Protein AF-A0A128FDC9-F1 (afdb_monomer_lite)

pLDDT: mean 88.62, std 13.8, range [33.81, 98.06]

Organism: NCBI:txid646534

Secondary structure (DSSP, 8-state):
-----HHHHHHHHHHHHHHHHHHHHHHHHHHHHHHHHHHHHHHHHHHHHHHHHHHHHHHHHHHHHHHHHHHHHHHHHHHHHHHHHHHHHHHHHHHHHHHHHHHHHHHHHHHHHHHHHHHHHHHHHHHHHHHHHHHHHHHHHHHHHHHHHHHHHHHHHHHHHHHSHHHHHHHHHHHHHHHHHHHHHHHHHH---TTS--SS-HHHHHHHHHHHHHHHHHHHHHHHTT-HHHHHHHHHHHSPP---TTTT---------

Structure (mmCIF, N/CA/C/O backbone):
data_AF-A0A128FDC9-F1
#
_entry.id   AF-A0A128FDC9-F1
#
loop_
_atom_site.group_PDB
_atom_site.id
_atom_site.type_symbol
_atom_site.label_atom_id
_atom_site.label_alt_id
_atom_site.label_comp_id
_atom_site.label_asym_id
_atom_site.label_entity_id
_atom_site.label_seq_id
_atom_site.pdbx_PDB_ins_code
_atom_site.Cartn_x
_atom_site.Cartn_y
_atom_site.Cartn_z
_atom_site.occupancy
_atom_site.B_iso_or_equiv
_atom_site.auth_seq_id
_atom_site.auth_comp_id
_atom_site.auth_asym_id
_atom_site.auth_atom_id
_atom_site.pdbx_PDB_model_num
ATOM 1 N N . MET A 1 1 ? -105.116 -6.340 160.130 1.00 39.56 1 MET A N 1
ATOM 2 C CA . MET A 1 1 ? -105.683 -7.064 158.971 1.00 39.56 1 MET A CA 1
ATOM 3 C C . MET A 1 1 ? -105.568 -6.173 157.742 1.00 39.56 1 MET A C 1
ATOM 5 O O . MET A 1 1 ? -105.819 -4.986 157.887 1.00 39.56 1 MET A O 1
ATOM 9 N N . ALA A 1 2 ? -105.219 -6.779 156.597 1.00 33.81 2 ALA A N 1
ATOM 10 C CA . ALA A 1 2 ? -105.090 -6.230 155.235 1.00 33.81 2 ALA A CA 1
ATOM 11 C C . ALA A 1 2 ? -103.850 -5.357 154.920 1.00 33.81 2 ALA A C 1
ATOM 13 O O . ALA A 1 2 ? -103.565 -4.421 155.649 1.00 33.81 2 ALA A O 1
ATOM 14 N N . ALA A 1 3 ? -103.138 -5.477 153.793 1.00 35.78 3 ALA A N 1
ATOM 15 C CA . ALA A 1 3 ? -102.647 -6.584 152.953 1.00 35.78 3 ALA A CA 1
ATOM 16 C C . ALA A 1 3 ? -101.880 -5.945 151.763 1.00 35.78 3 ALA A C 1
ATOM 18 O O . ALA A 1 3 ? -102.357 -4.985 151.167 1.00 35.78 3 ALA A O 1
ATOM 19 N N . SER A 1 4 ? -100.719 -6.514 151.412 1.00 48.94 4 SER A N 1
ATOM 20 C CA . SER A 1 4 ? -100.097 -6.568 150.069 1.00 48.94 4 SER A CA 1
ATOM 21 C C . SER A 1 4 ? -99.956 -5.293 149.200 1.00 48.94 4 SER A C 1
ATOM 23 O O . SER A 1 4 ? -100.816 -4.993 148.373 1.00 48.94 4 SER A O 1
ATOM 25 N N . THR A 1 5 ? -98.773 -4.664 149.220 1.00 50.38 5 THR A N 1
ATOM 26 C CA . THR A 1 5 ? -98.294 -3.710 148.188 1.00 50.38 5 THR A CA 1
ATOM 27 C C . THR A 1 5 ? -96.874 -3.926 147.604 1.00 50.38 5 THR A C 1
ATOM 29 O O . THR A 1 5 ? -96.528 -3.153 146.711 1.00 50.38 5 THR A O 1
ATOM 32 N N . PRO A 1 6 ? -96.047 -4.950 147.941 1.00 55.62 6 PRO A N 1
ATOM 33 C CA . PRO A 1 6 ? -94.714 -5.055 147.324 1.00 55.62 6 PRO A CA 1
ATOM 34 C C . PRO A 1 6 ? -94.698 -5.729 145.934 1.00 55.62 6 PRO A C 1
ATOM 36 O O . PRO A 1 6 ? -93.749 -5.538 145.179 1.00 55.62 6 PRO A O 1
ATOM 39 N N . LEU A 1 7 ? -95.746 -6.471 145.540 1.00 55.50 7 LEU A N 1
ATOM 40 C CA . LEU A 1 7 ? -95.758 -7.220 144.267 1.00 55.50 7 LEU A CA 1
ATOM 41 C C . LEU A 1 7 ? -95.913 -6.311 143.029 1.00 55.50 7 LEU A C 1
ATOM 43 O O . LEU A 1 7 ? -95.329 -6.579 141.984 1.00 55.50 7 LEU A O 1
ATOM 47 N N . LYS A 1 8 ? -96.662 -5.203 143.143 1.00 57.97 8 LYS A N 1
ATOM 48 C CA . LYS A 1 8 ? -96.921 -4.285 142.015 1.00 57.97 8 LYS A CA 1
ATOM 49 C C . LYS A 1 8 ? -95.682 -3.476 141.614 1.00 57.97 8 LYS A C 1
ATOM 51 O O . LYS A 1 8 ? -95.472 -3.248 140.428 1.00 57.97 8 LYS A O 1
ATOM 56 N N . TYR A 1 9 ? -94.839 -3.101 142.578 1.00 59.88 9 TYR A N 1
ATOM 57 C CA . TYR A 1 9 ? -93.575 -2.406 142.304 1.00 59.88 9 TYR A CA 1
ATOM 58 C C . TYR A 1 9 ? -92.535 -3.329 141.666 1.00 59.88 9 TYR A C 1
ATOM 60 O O . TYR A 1 9 ? -91.832 -2.913 140.752 1.00 59.88 9 TYR A O 1
ATOM 68 N N . LEU A 1 10 ? -92.476 -4.594 142.088 1.00 64.75 10 LEU A N 1
ATOM 69 C CA . LEU A 1 10 ? -91.529 -5.566 141.542 1.00 64.75 10 LEU A CA 1
ATOM 70 C C . LEU A 1 10 ? -91.865 -5.917 140.084 1.00 64.75 10 LEU A C 1
ATOM 72 O O . LEU A 1 10 ? -90.968 -5.964 139.252 1.00 64.75 10 LEU A O 1
ATOM 76 N N . ILE A 1 11 ? -93.155 -6.043 139.746 1.00 68.62 11 ILE A N 1
ATOM 77 C CA . ILE A 1 11 ? -93.618 -6.229 138.359 1.00 68.62 11 ILE A CA 1
ATOM 78 C C . ILE A 1 11 ? -93.333 -4.983 137.502 1.00 68.62 11 ILE A C 1
ATOM 80 O O . ILE A 1 11 ? -92.879 -5.123 136.370 1.00 68.62 11 ILE A O 1
ATOM 84 N N . ALA A 1 12 ? -93.539 -3.772 138.035 1.00 70.12 12 ALA A N 1
ATOM 85 C CA . ALA A 1 12 ? -93.258 -2.529 137.312 1.00 70.12 12 ALA A CA 1
ATOM 86 C C . ALA A 1 12 ? -91.755 -2.329 137.039 1.00 70.12 12 ALA A C 1
ATOM 88 O O . ALA A 1 12 ? -91.374 -1.979 135.925 1.00 70.12 12 ALA A O 1
ATOM 89 N N . VAL A 1 13 ? -90.891 -2.615 138.019 1.00 72.81 13 VAL A N 1
ATOM 90 C CA . VAL A 1 13 ? -89.429 -2.567 137.848 1.00 72.81 13 VAL A CA 1
ATOM 91 C C . VAL A 1 13 ? -88.962 -3.639 136.861 1.00 72.81 13 VAL A C 1
ATOM 93 O O . VAL A 1 13 ? -88.143 -3.345 135.996 1.00 72.81 13 VAL A O 1
ATOM 96 N N . LEU A 1 14 ? -89.523 -4.851 136.919 1.00 75.62 14 LEU A N 1
ATOM 97 C CA . LEU A 1 14 ? -89.203 -5.924 135.974 1.00 75.62 14 LEU A CA 1
ATOM 98 C C . LEU A 1 14 ? -89.587 -5.548 134.535 1.00 75.62 14 LEU A C 1
ATOM 100 O O . LEU A 1 14 ? -88.829 -5.829 133.614 1.00 75.62 14 LEU A O 1
ATOM 104 N N . PHE A 1 15 ? -90.712 -4.852 134.343 1.00 78.38 15 PHE A N 1
ATOM 105 C CA . PHE A 1 15 ? -91.132 -4.343 133.034 1.00 78.38 15 PHE A CA 1
ATOM 106 C C . PHE A 1 15 ? -90.194 -3.256 132.497 1.00 78.38 15 PHE A C 1
ATOM 108 O O . PHE A 1 15 ? -89.861 -3.266 131.316 1.00 78.38 15 PHE A O 1
ATOM 115 N N . VAL A 1 16 ? -89.726 -2.344 133.354 1.00 77.88 16 VAL A N 1
ATOM 116 C CA . VAL A 1 16 ? -88.764 -1.296 132.970 1.00 77.88 16 VAL A CA 1
ATOM 117 C C . VAL A 1 16 ? -87.402 -1.900 132.624 1.00 77.88 16 VAL A C 1
ATOM 119 O O . VAL A 1 16 ? -86.805 -1.521 131.620 1.00 77.88 16 VAL A O 1
ATOM 122 N N . VAL A 1 17 ? -86.934 -2.882 133.399 1.00 78.94 17 VAL A N 1
ATOM 123 C CA . VAL A 1 17 ? -85.679 -3.597 133.123 1.00 78.94 17 VAL A CA 1
ATOM 124 C C . VAL A 1 17 ? -85.790 -4.435 131.846 1.00 78.94 17 VAL A C 1
ATOM 126 O O . VAL A 1 17 ? -84.892 -4.376 131.015 1.00 78.94 17 VAL A O 1
ATOM 129 N N . LEU A 1 18 ? -86.902 -5.145 131.623 1.00 78.38 18 LEU A N 1
ATOM 130 C CA . LEU A 1 18 ? -87.149 -5.881 130.375 1.00 78.38 18 LEU A CA 1
ATOM 131 C C . LEU A 1 18 ? -87.288 -4.948 129.168 1.00 78.38 18 LEU A C 1
ATOM 133 O O . LEU A 1 18 ? -86.799 -5.282 128.094 1.00 78.38 18 LEU A O 1
ATOM 137 N N . SER A 1 19 ? -87.897 -3.774 129.340 1.00 77.94 19 SER A N 1
ATOM 138 C CA . SER A 1 19 ? -87.978 -2.751 128.296 1.00 77.94 19 SER A CA 1
ATOM 139 C C . SER A 1 19 ? -86.594 -2.206 127.944 1.00 77.94 19 SER A C 1
ATOM 141 O O . SER A 1 19 ? -86.271 -2.123 126.765 1.00 77.94 19 SER A O 1
ATOM 143 N N . LEU A 1 20 ? -85.765 -1.878 128.942 1.00 77.94 20 LEU A N 1
ATOM 144 C CA . LEU A 1 20 ? -84.393 -1.395 128.741 1.00 77.94 20 LEU A CA 1
ATOM 145 C C . LEU A 1 20 ? -83.488 -2.471 128.123 1.00 77.94 20 LEU A C 1
ATOM 147 O O . LEU A 1 20 ? -82.733 -2.181 127.195 1.00 77.94 20 LEU A O 1
ATOM 151 N N . CYS A 1 21 ? -83.592 -3.721 128.583 1.00 78.88 21 CYS A N 1
ATOM 152 C CA . CYS A 1 21 ? -82.881 -4.855 127.993 1.00 78.88 21 CYS A CA 1
ATOM 153 C C . CYS A 1 21 ? -83.360 -5.148 126.566 1.00 78.88 21 CYS A C 1
ATOM 155 O O . CYS A 1 21 ? -82.534 -5.418 125.700 1.00 78.88 21 CYS A O 1
ATOM 157 N N . GLY A 1 22 ? -84.663 -5.047 126.293 1.00 76.12 22 GLY A N 1
ATOM 158 C CA . GLY A 1 22 ? -85.230 -5.224 124.957 1.00 76.12 22 GLY A CA 1
ATOM 159 C C . GLY A 1 22 ? -84.720 -4.175 123.970 1.00 76.12 22 GLY A C 1
ATOM 160 O O . GLY A 1 22 ? -84.252 -4.526 122.890 1.00 76.12 22 GLY A O 1
ATOM 161 N N . THR A 1 23 ? -84.716 -2.896 124.358 1.00 78.06 23 THR A N 1
ATOM 162 C CA . THR A 1 23 ? -84.181 -1.815 123.513 1.00 78.06 23 THR A CA 1
ATOM 163 C C . THR A 1 23 ? -82.670 -1.923 123.311 1.00 78.06 23 THR A C 1
ATOM 165 O O . THR A 1 23 ? -82.187 -1.670 122.210 1.00 78.06 23 THR A O 1
ATOM 168 N N . ALA A 1 24 ? -81.920 -2.352 124.333 1.00 80.56 24 ALA A N 1
ATOM 169 C CA . ALA A 1 24 ? -80.481 -2.586 124.215 1.00 80.56 24 ALA A CA 1
ATOM 170 C C . ALA A 1 24 ? -80.164 -3.767 123.280 1.00 80.56 24 ALA A C 1
ATOM 172 O O . ALA A 1 24 ? -79.252 -3.665 122.467 1.00 80.56 24 ALA A O 1
ATOM 173 N N . LEU A 1 25 ? -80.934 -4.860 123.338 1.00 81.88 25 LEU A N 1
ATOM 174 C CA . LEU A 1 25 ? -80.764 -6.013 122.446 1.00 81.88 25 LEU A CA 1
ATOM 175 C C . LEU A 1 25 ? -81.093 -5.676 120.988 1.00 81.88 25 LEU A C 1
ATOM 177 O O . LEU A 1 25 ? -80.366 -6.104 120.097 1.00 81.88 25 LEU A O 1
ATOM 181 N N . VAL A 1 26 ? -82.138 -4.878 120.739 1.00 82.56 26 VAL A N 1
ATOM 182 C CA . VAL A 1 26 ? -82.458 -4.394 119.385 1.00 82.56 26 VAL A CA 1
ATOM 183 C C . VAL A 1 26 ? -81.340 -3.499 118.855 1.00 82.56 26 VAL A C 1
ATOM 185 O O . VAL A 1 26 ? -80.898 -3.705 117.732 1.00 82.56 26 VAL A O 1
ATOM 188 N N . TYR A 1 27 ? -80.824 -2.574 119.672 1.00 86.38 27 TYR A N 1
ATOM 189 C CA . TYR A 1 27 ? -79.701 -1.711 119.291 1.00 86.38 27 TYR A CA 1
ATOM 190 C C . TYR A 1 27 ? -78.418 -2.504 119.001 1.00 86.38 27 TYR A C 1
ATOM 192 O O . TYR A 1 27 ? -77.727 -2.228 118.026 1.00 86.38 27 TYR A O 1
ATOM 200 N N . VAL A 1 28 ? -78.108 -3.518 119.816 1.00 84.94 28 VAL A N 1
ATOM 201 C CA . VAL A 1 28 ? -76.951 -4.401 119.599 1.00 84.94 28 VAL A CA 1
ATOM 202 C C . VAL A 1 28 ? -77.126 -5.238 118.332 1.00 84.94 28 VAL A C 1
ATOM 204 O O . VAL A 1 28 ? -76.171 -5.379 117.578 1.00 84.94 28 VAL A O 1
ATOM 207 N N . ASN A 1 29 ? -78.325 -5.756 118.063 1.00 85.06 29 ASN A N 1
ATOM 208 C CA . ASN A 1 29 ? -78.610 -6.507 116.841 1.00 85.06 29 ASN A CA 1
ATOM 209 C C . ASN A 1 29 ? -78.525 -5.618 115.591 1.00 85.06 29 ASN A C 1
ATOM 211 O O . ASN A 1 29 ? -77.997 -6.045 114.571 1.00 85.06 29 ASN A O 1
ATOM 215 N N . ASP A 1 30 ? -79.001 -4.375 115.676 1.00 85.50 30 ASP A N 1
ATOM 216 C CA . ASP A 1 30 ? -78.928 -3.400 114.585 1.00 85.50 30 ASP A CA 1
ATOM 217 C C . ASP A 1 30 ? -77.475 -2.983 114.297 1.00 85.50 30 ASP A C 1
ATOM 219 O O . ASP A 1 30 ? -77.021 -3.063 113.159 1.00 85.50 30 ASP A O 1
ATOM 223 N N . GLN A 1 31 ? -76.690 -2.679 115.338 1.00 87.69 31 GLN A N 1
ATOM 224 C CA . GLN A 1 31 ? -75.242 -2.443 115.232 1.00 87.69 31 GLN A CA 1
ATOM 225 C C . GLN A 1 31 ? -74.491 -3.662 114.681 1.00 87.69 31 GLN A C 1
ATOM 227 O O . GLN A 1 31 ? -73.573 -3.510 113.879 1.00 87.69 31 GLN A O 1
ATOM 232 N N . TYR A 1 32 ? -74.873 -4.874 115.087 1.00 88.12 32 TYR A N 1
ATOM 233 C CA . TYR A 1 32 ? -74.263 -6.106 114.591 1.00 88.12 32 TYR A CA 1
ATOM 234 C C . TYR A 1 32 ? -74.579 -6.338 113.108 1.00 88.12 32 TYR A C 1
ATOM 236 O O . TYR A 1 32 ? -73.682 -6.679 112.341 1.00 88.12 32 TYR A O 1
ATOM 244 N N . ASN A 1 33 ? -75.818 -6.084 112.681 1.00 86.75 33 ASN A N 1
ATOM 245 C CA . ASN A 1 33 ? -76.213 -6.167 111.275 1.00 86.75 33 ASN A CA 1
ATOM 246 C C . ASN A 1 33 ? -75.552 -5.075 110.418 1.00 86.75 33 ASN A C 1
ATOM 248 O O . ASN A 1 33 ? -75.131 -5.368 109.301 1.00 86.75 33 ASN A O 1
ATOM 252 N N . ASP A 1 34 ? -75.401 -3.848 110.929 1.00 90.50 34 ASP A N 1
ATOM 253 C CA . ASP A 1 34 ? -74.665 -2.768 110.252 1.00 90.50 34 ASP A CA 1
ATOM 254 C C . ASP A 1 34 ? -73.167 -3.097 110.127 1.00 90.50 34 ASP A C 1
ATOM 256 O O . ASP A 1 34 ? -72.558 -2.892 109.076 1.00 90.50 34 ASP A O 1
ATOM 260 N N . LEU A 1 35 ? -72.569 -3.689 111.166 1.00 87.75 35 LEU A N 1
ATOM 261 C CA . LEU A 1 35 ? -71.194 -4.192 111.121 1.00 87.75 35 LEU A CA 1
ATOM 262 C C . LEU A 1 35 ? -71.032 -5.333 110.110 1.00 87.75 35 LEU A C 1
ATOM 264 O O . LEU A 1 35 ? -70.075 -5.308 109.338 1.00 87.75 35 LEU A O 1
ATOM 268 N N . LEU A 1 36 ? -71.967 -6.287 110.060 1.00 89.19 36 LEU A N 1
ATOM 269 C CA . LEU A 1 36 ? -71.978 -7.351 109.051 1.00 89.19 36 LEU A CA 1
ATOM 270 C C . LEU A 1 36 ? -72.116 -6.783 107.633 1.00 89.19 36 LEU A C 1
ATOM 272 O O . LEU A 1 36 ? -71.352 -7.162 106.751 1.00 89.19 36 LEU A O 1
ATOM 276 N N . ALA A 1 37 ? -73.023 -5.826 107.417 1.00 88.75 37 ALA A N 1
ATOM 277 C CA . ALA A 1 37 ? -73.213 -5.179 106.120 1.00 88.75 37 ALA A CA 1
ATOM 278 C C . ALA A 1 37 ? -71.963 -4.404 105.670 1.00 88.75 37 ALA A C 1
ATOM 280 O O . ALA A 1 37 ? -71.572 -4.472 104.502 1.00 88.75 37 ALA A O 1
ATOM 281 N N . LYS A 1 38 ? -71.293 -3.705 106.595 1.00 92.12 38 LYS A N 1
ATOM 282 C CA . LYS A 1 38 ? -70.000 -3.051 106.341 1.00 92.12 38 LYS A CA 1
ATOM 283 C C . LYS A 1 38 ? -68.907 -4.062 106.029 1.00 92.12 38 LYS A C 1
ATOM 285 O O . LYS A 1 38 ? -68.113 -3.825 105.125 1.00 92.12 38 LYS A O 1
ATOM 290 N N . GLN A 1 39 ? -68.869 -5.188 106.733 1.00 91.81 39 GLN A N 1
ATOM 291 C CA . GLN A 1 39 ? -67.894 -6.243 106.485 1.00 91.81 39 GLN A CA 1
ATOM 292 C C . GLN A 1 39 ? -68.104 -6.895 105.113 1.00 91.81 39 GLN A C 1
ATOM 294 O O . GLN A 1 39 ? -67.137 -7.070 104.377 1.00 91.81 39 GLN A O 1
ATOM 299 N N . ASP A 1 40 ? -69.351 -7.151 104.713 1.00 92.44 40 ASP A N 1
ATOM 300 C CA . ASP A 1 40 ? -69.699 -7.631 103.372 1.00 92.44 40 ASP A CA 1
ATOM 301 C C . ASP A 1 40 ? -69.356 -6.615 102.279 1.00 92.44 40 ASP A C 1
ATOM 303 O O . ASP A 1 40 ? -68.874 -6.992 101.211 1.00 92.44 40 ASP A O 1
ATOM 307 N N . PHE A 1 41 ? -69.579 -5.321 102.526 1.00 93.94 41 PHE A N 1
ATOM 308 C CA . PHE A 1 41 ? -69.185 -4.263 101.598 1.00 93.94 41 PHE A CA 1
ATOM 309 C C . PHE A 1 41 ? -67.662 -4.200 101.430 1.00 93.94 41 PHE A C 1
ATOM 311 O O . PHE A 1 41 ? -67.176 -4.195 100.300 1.00 93.94 41 PHE A O 1
ATOM 318 N N . ILE A 1 42 ? -66.914 -4.228 102.538 1.00 91.62 42 ILE A N 1
ATOM 319 C CA . ILE A 1 42 ? -65.446 -4.257 102.533 1.00 91.62 42 ILE A CA 1
ATOM 320 C C . ILE A 1 42 ? -64.939 -5.507 101.810 1.00 91.62 42 ILE A C 1
ATOM 322 O O . ILE A 1 42 ? -64.018 -5.408 101.004 1.00 91.62 42 ILE A O 1
ATOM 326 N N . ASN A 1 43 ? -65.547 -6.671 102.048 1.00 93.50 43 ASN A N 1
ATOM 327 C CA . ASN A 1 43 ? -65.194 -7.905 101.349 1.00 93.50 43 ASN A CA 1
ATOM 328 C C . ASN A 1 43 ? -65.455 -7.783 99.841 1.00 93.50 43 ASN A C 1
ATOM 330 O O . ASN A 1 43 ? -64.573 -8.100 99.054 1.00 93.50 43 ASN A O 1
ATOM 334 N N . LYS A 1 44 ? -66.597 -7.221 99.424 1.00 93.69 44 LYS A N 1
ATOM 335 C CA . LYS A 1 44 ? -66.895 -6.972 98.002 1.00 93.69 44 LYS A CA 1
ATOM 336 C C . LYS A 1 44 ? -65.930 -5.983 97.349 1.00 93.69 44 LYS A C 1
ATOM 338 O O . LYS A 1 44 ? -65.559 -6.178 96.194 1.00 93.69 44 LYS A O 1
ATOM 343 N N . GLU A 1 45 ? -65.547 -4.905 98.033 1.00 93.31 45 GLU A N 1
ATOM 344 C CA . GLU A 1 45 ? -64.528 -3.983 97.515 1.00 93.31 45 GLU A CA 1
ATOM 345 C C . GLU A 1 45 ? -63.164 -4.660 97.417 1.00 93.31 45 GLU A C 1
ATOM 347 O O . GLU A 1 45 ? -62.477 -4.496 96.411 1.00 93.31 45 GLU A O 1
ATOM 352 N N . ARG A 1 46 ? -62.799 -5.469 98.415 1.00 93.25 46 ARG A N 1
ATOM 353 C CA . ARG A 1 46 ? -61.565 -6.255 98.409 1.00 93.25 46 ARG A CA 1
ATOM 354 C C . ARG A 1 46 ? -61.536 -7.250 97.250 1.00 93.25 46 ARG A C 1
ATOM 356 O O . ARG A 1 46 ? -60.508 -7.347 96.589 1.00 93.25 46 ARG A O 1
ATOM 363 N N . ASP A 1 47 ? -62.647 -7.925 96.973 1.00 95.25 47 ASP A N 1
ATOM 364 C CA . ASP A 1 47 ? -62.773 -8.869 95.860 1.00 95.25 47 ASP A CA 1
ATOM 365 C C . ASP A 1 47 ? -62.624 -8.159 94.510 1.00 95.25 47 ASP A C 1
ATOM 367 O O . ASP A 1 47 ? -61.847 -8.605 93.670 1.00 95.25 47 ASP A O 1
ATOM 371 N N . LYS A 1 48 ? -63.270 -6.998 94.323 1.00 95.75 48 LYS A N 1
ATOM 372 C CA . LYS A 1 48 ? -63.096 -6.173 93.112 1.00 95.75 48 LYS A CA 1
ATOM 373 C C . LYS A 1 48 ? -61.665 -5.676 92.944 1.00 95.75 48 LYS A C 1
ATOM 375 O O . LYS A 1 48 ? -61.159 -5.613 91.829 1.00 95.75 48 LYS A O 1
ATOM 380 N N . LEU A 1 49 ? -61.019 -5.284 94.041 1.00 94.94 49 LEU A N 1
ATOM 381 C CA . LEU A 1 49 ? -59.641 -4.803 94.018 1.00 94.94 49 LEU A CA 1
ATOM 382 C C . LEU A 1 49 ? -58.680 -5.951 93.684 1.00 94.94 49 LEU A C 1
ATOM 384 O O . LEU A 1 49 ? -57.766 -5.761 92.886 1.00 94.94 49 LEU A O 1
ATOM 388 N N . HIS A 1 50 ? -58.937 -7.154 94.208 1.00 94.00 50 HIS A N 1
ATOM 389 C CA . HIS A 1 50 ? -58.228 -8.369 93.813 1.00 94.00 50 HIS A CA 1
ATOM 390 C C . HIS A 1 50 ? -58.458 -8.726 92.342 1.00 94.00 50 HIS A C 1
ATOM 392 O O . HIS A 1 50 ? -57.494 -9.041 91.655 1.00 94.00 50 HIS A O 1
ATOM 398 N N . GLU A 1 51 ? -59.688 -8.640 91.837 1.00 95.50 51 GLU A N 1
ATOM 399 C CA . GLU A 1 51 ? -60.006 -8.898 90.428 1.00 95.50 51 GLU A CA 1
ATOM 400 C C . GLU A 1 51 ? -59.288 -7.905 89.501 1.00 95.50 51 GLU A C 1
ATOM 402 O O . GLU A 1 51 ? -58.590 -8.318 88.578 1.00 95.50 51 GLU A O 1
ATOM 407 N N . LEU A 1 52 ? -59.340 -6.605 89.812 1.00 94.88 52 LEU A N 1
ATOM 408 C CA . LEU A 1 52 ? -58.598 -5.571 89.083 1.00 94.88 52 LEU A CA 1
ATOM 409 C C . LEU A 1 52 ? -57.082 -5.787 89.137 1.00 94.88 52 LEU A C 1
ATOM 411 O O . LEU A 1 52 ? -56.392 -5.547 88.146 1.00 94.88 52 LEU A O 1
ATOM 415 N N . GLN A 1 53 ? -56.551 -6.234 90.278 1.00 95.75 53 GLN A N 1
ATOM 416 C CA . GLN A 1 53 ? -55.133 -6.554 90.406 1.00 95.75 53 GLN A CA 1
ATOM 417 C C . GLN A 1 53 ? -54.757 -7.755 89.530 1.00 95.75 53 GLN A C 1
ATOM 419 O O . GLN A 1 53 ? -53.751 -7.692 88.825 1.00 95.75 53 GLN A O 1
ATOM 424 N N . ILE A 1 54 ? -55.572 -8.814 89.530 1.00 95.19 54 ILE A N 1
ATOM 425 C CA . ILE A 1 54 ? -55.373 -9.996 88.683 1.00 95.19 54 ILE A CA 1
ATOM 426 C C . ILE A 1 54 ? -55.412 -9.601 87.204 1.00 95.19 54 ILE A C 1
ATOM 428 O O . ILE A 1 54 ? -54.527 -9.996 86.446 1.00 95.19 54 ILE A O 1
ATOM 432 N N . ASP A 1 55 ? -56.382 -8.786 86.790 1.00 96.25 55 ASP A N 1
ATOM 433 C CA . ASP A 1 55 ? -56.497 -8.321 85.407 1.00 96.25 55 ASP A CA 1
ATOM 434 C C . ASP A 1 55 ? -55.323 -7.431 84.994 1.00 96.25 55 ASP A C 1
ATOM 436 O O . ASP A 1 55 ? -54.800 -7.574 83.888 1.00 96.25 55 ASP A O 1
ATOM 440 N N . PHE A 1 56 ? -54.857 -6.545 85.876 1.00 96.31 56 PHE A N 1
ATOM 441 C CA . PHE A 1 56 ? -53.674 -5.729 85.618 1.00 96.31 56 PHE A CA 1
ATOM 442 C C . PHE A 1 56 ? -52.407 -6.584 85.503 1.00 96.31 56 PHE A C 1
ATOM 444 O O . PHE A 1 56 ? -51.617 -6.400 84.575 1.00 96.31 56 PHE A O 1
ATOM 451 N N . GLU A 1 57 ? -52.206 -7.540 86.414 1.00 95.31 57 GLU A N 1
ATOM 452 C CA . GLU A 1 57 ? -51.077 -8.472 86.365 1.00 95.31 57 GLU A CA 1
ATOM 453 C C . GLU A 1 57 ? -51.118 -9.328 85.096 1.00 95.31 57 GLU A C 1
ATOM 455 O O . GLU A 1 57 ? -50.085 -9.506 84.445 1.00 95.31 57 GLU A O 1
ATOM 460 N N . LYS A 1 58 ? -52.311 -9.769 84.685 1.00 96.75 58 LYS A N 1
ATOM 461 C CA . LYS A 1 58 ? -52.540 -10.495 83.436 1.00 96.75 58 LYS A CA 1
ATOM 462 C C . LYS A 1 58 ? -52.228 -9.637 82.211 1.00 96.75 58 LYS A C 1
ATOM 464 O O . LYS A 1 58 ? -51.430 -10.056 81.382 1.00 96.75 58 LYS A O 1
ATOM 469 N N . GLN A 1 59 ? -52.756 -8.416 82.120 1.00 95.56 59 GLN A N 1
ATOM 470 C CA . GLN A 1 59 ? -52.451 -7.493 81.018 1.00 95.56 59 GLN A CA 1
ATOM 471 C C . GLN A 1 59 ? -50.959 -7.146 80.952 1.00 95.56 59 GLN A C 1
ATOM 473 O O . GLN A 1 59 ? -50.385 -7.048 79.867 1.00 95.56 59 GLN A O 1
ATOM 478 N N . ASN A 1 60 ? -50.304 -6.980 82.102 1.00 96.50 60 ASN A N 1
ATOM 479 C CA . ASN A 1 60 ? -48.870 -6.724 82.169 1.00 96.50 60 ASN A CA 1
ATOM 480 C C . ASN A 1 60 ? -48.059 -7.950 81.718 1.00 96.50 60 ASN A C 1
ATOM 482 O O . ASN A 1 60 ? -47.073 -7.804 80.994 1.00 96.50 60 ASN A O 1
ATOM 486 N N . ALA A 1 61 ? -48.474 -9.159 82.105 1.00 95.31 61 ALA A N 1
ATOM 487 C CA . ALA A 1 61 ? -47.873 -10.401 81.631 1.00 95.31 61 ALA A CA 1
ATOM 488 C C . ALA A 1 61 ? -48.056 -10.568 80.113 1.00 95.31 61 ALA A C 1
ATOM 490 O O . ALA A 1 61 ? -47.068 -10.774 79.409 1.00 95.31 61 ALA A O 1
ATOM 491 N N . ASP A 1 62 ? -49.271 -10.377 79.598 1.00 97.06 62 ASP A N 1
ATOM 492 C CA . ASP A 1 62 ? -49.591 -10.464 78.169 1.00 97.06 62 ASP A CA 1
ATOM 493 C C . ASP A 1 62 ? -48.809 -9.425 77.354 1.00 97.06 62 ASP A C 1
ATOM 495 O O . ASP A 1 62 ? -48.229 -9.746 76.318 1.00 97.06 62 ASP A O 1
ATOM 499 N N . SER A 1 63 ? -48.703 -8.189 77.852 1.00 95.81 63 SER A N 1
ATOM 500 C CA . SER A 1 63 ? -47.908 -7.126 77.228 1.00 95.81 63 SER A CA 1
ATOM 501 C C . SER A 1 63 ? -46.414 -7.462 77.203 1.00 95.81 63 SER A C 1
ATOM 503 O O . SER A 1 63 ? -45.754 -7.292 76.175 1.00 95.81 63 SER A O 1
ATOM 505 N N . LYS A 1 64 ? -45.868 -8.017 78.296 1.00 96.25 64 LYS A N 1
ATOM 506 C CA . LYS A 1 64 ? -44.475 -8.491 78.336 1.00 96.25 64 LYS A CA 1
ATOM 507 C C . LYS A 1 64 ? -44.234 -9.625 77.346 1.00 96.25 64 LYS A C 1
ATOM 509 O O . LYS A 1 64 ? -43.205 -9.609 76.675 1.00 96.25 64 LYS A O 1
ATOM 514 N N . VAL A 1 65 ? -45.161 -10.575 77.232 1.00 96.50 65 VAL A N 1
ATOM 515 C CA . VAL A 1 65 ? -45.078 -11.679 76.262 1.00 96.50 65 VAL A CA 1
ATOM 516 C C . VAL A 1 65 ? -45.161 -11.150 74.828 1.00 96.50 65 VAL A C 1
ATOM 518 O O . VAL A 1 65 ? -44.337 -11.511 73.992 1.00 96.50 65 VAL A O 1
ATOM 521 N N . ALA A 1 66 ? -46.088 -10.237 74.539 1.00 96.50 66 ALA A N 1
ATOM 522 C CA . ALA A 1 66 ? -46.202 -9.615 73.223 1.00 96.50 66 ALA A CA 1
ATOM 523 C C . ALA A 1 66 ? -44.940 -8.811 72.859 1.00 96.50 66 ALA A C 1
ATOM 525 O O . ALA A 1 66 ? -44.474 -8.846 71.718 1.00 96.50 66 ALA A O 1
ATOM 526 N N . PHE A 1 67 ? -44.348 -8.110 73.829 1.00 96.56 67 PHE A N 1
ATOM 527 C CA . PHE A 1 67 ? -43.106 -7.368 73.636 1.00 96.56 67 PHE A CA 1
ATOM 528 C C . PHE A 1 67 ? -41.913 -8.293 73.372 1.00 96.56 67 PHE A C 1
ATOM 530 O O . PHE A 1 67 ? -41.131 -8.028 72.458 1.00 96.56 67 PHE A O 1
ATOM 537 N N . THR A 1 68 ? -41.767 -9.392 74.120 1.00 95.44 68 THR A N 1
ATOM 538 C CA . THR A 1 68 ? -40.680 -10.356 73.890 1.00 95.44 68 THR A CA 1
ATOM 539 C C . THR A 1 68 ? -40.829 -11.075 72.554 1.00 95.44 68 THR A C 1
ATOM 541 O O . THR A 1 68 ? -39.830 -11.232 71.856 1.00 95.44 68 THR A O 1
ATOM 544 N N . GLN A 1 69 ? -42.051 -11.426 72.144 1.00 96.44 69 GLN A N 1
ATOM 545 C CA . GLN A 1 69 ? -42.325 -11.990 70.818 1.00 96.44 69 GLN A CA 1
ATOM 546 C C . GLN A 1 69 ? -41.946 -11.016 69.699 1.00 96.44 69 GLN A C 1
ATOM 548 O O . GLN A 1 69 ? -41.151 -11.369 68.828 1.00 96.44 69 GLN A O 1
ATOM 553 N N . LYS A 1 70 ? -42.413 -9.760 69.761 1.00 96.69 70 LYS A N 1
ATOM 554 C CA . LYS A 1 70 ? -42.035 -8.734 68.774 1.00 96.69 70 LYS A CA 1
ATOM 555 C C . LYS A 1 70 ? -40.532 -8.487 68.734 1.00 96.69 70 LYS A C 1
ATOM 557 O O . LYS A 1 70 ? -39.971 -8.287 67.659 1.00 96.69 70 LYS A O 1
ATOM 562 N N . LYS A 1 71 ? -39.865 -8.507 69.890 1.00 97.19 71 LYS A N 1
ATOM 563 C CA . LYS A 1 71 ? -38.408 -8.372 69.967 1.00 97.19 71 LYS A CA 1
ATOM 564 C C . LYS A 1 71 ? -37.705 -9.535 69.258 1.00 97.19 71 LYS A C 1
ATOM 566 O O . LYS A 1 71 ? -36.801 -9.290 68.467 1.00 97.19 71 LYS A O 1
ATOM 571 N N . GLN A 1 72 ? -38.151 -10.771 69.479 1.00 96.38 72 GLN A N 1
ATOM 572 C CA . GLN A 1 72 ? -37.615 -11.949 68.788 1.00 96.38 72 GLN A CA 1
ATOM 573 C C . GLN A 1 72 ? -37.866 -11.905 67.273 1.00 96.38 72 GLN A C 1
ATOM 575 O O . GLN A 1 72 ? -36.992 -12.287 66.498 1.00 96.38 72 GLN A O 1
ATOM 580 N N . GLU A 1 73 ? -39.034 -11.437 66.827 1.00 97.00 73 GLU A N 1
ATOM 581 C CA . GLU A 1 73 ? -39.331 -11.250 65.400 1.00 97.00 73 GLU A CA 1
ATOM 582 C C . GLU A 1 73 ? -38.425 -10.195 64.757 1.00 97.00 73 GLU A C 1
ATOM 584 O O . GLU A 1 73 ? -37.871 -10.434 63.684 1.00 97.00 73 GLU A O 1
ATOM 589 N N . LEU A 1 74 ? -38.219 -9.059 65.432 1.00 96.56 74 LEU A N 1
ATOM 590 C CA . LEU A 1 74 ? -37.291 -8.012 64.998 1.00 96.56 74 LEU A CA 1
ATOM 591 C C . LEU A 1 74 ? -35.853 -8.528 64.892 1.00 96.56 74 LEU A C 1
ATOM 593 O O . LEU A 1 74 ? -35.182 -8.251 63.900 1.00 96.56 74 LEU A O 1
ATOM 597 N N . GLU A 1 75 ? -35.392 -9.309 65.870 1.00 96.88 75 GLU A N 1
ATOM 598 C CA . GLU A 1 75 ? -34.061 -9.926 65.841 1.00 96.88 75 GLU A CA 1
ATOM 599 C C . GLU A 1 75 ? -33.920 -10.917 64.670 1.00 96.88 75 GLU A C 1
ATOM 601 O O . GLU A 1 75 ? -32.918 -10.877 63.952 1.00 96.88 75 GLU A O 1
ATOM 606 N N . LYS A 1 76 ? -34.940 -11.747 64.401 1.00 97.44 76 LYS A N 1
ATOM 607 C CA . LYS A 1 76 ? -34.959 -12.659 63.240 1.00 97.44 76 LYS A CA 1
ATOM 608 C C . LYS A 1 76 ? -34.924 -11.905 61.910 1.00 97.44 76 LYS A C 1
ATOM 610 O O . LYS A 1 76 ? -34.165 -12.276 61.017 1.00 97.44 76 LYS A O 1
ATOM 615 N N . LEU A 1 77 ? -35.705 -10.832 61.782 1.00 97.50 77 LEU A N 1
ATOM 616 C CA . LEU A 1 77 ? -35.700 -9.961 60.603 1.00 97.50 77 LEU A CA 1
ATOM 617 C C . LEU A 1 77 ? -34.332 -9.307 60.392 1.00 97.50 77 LEU A C 1
ATOM 619 O O . LEU A 1 77 ? -33.824 -9.293 59.273 1.00 97.50 77 LEU A O 1
ATOM 623 N N . GLN A 1 78 ? -33.701 -8.810 61.458 1.00 96.81 78 GLN A N 1
ATOM 624 C CA . GLN A 1 78 ? -32.361 -8.226 61.377 1.00 96.81 78 GLN A CA 1
ATOM 625 C C . GLN A 1 78 ? -31.309 -9.250 60.938 1.00 96.81 78 GLN A C 1
ATOM 627 O O . GLN A 1 78 ? -30.460 -8.927 60.106 1.00 96.81 78 GLN A O 1
ATOM 632 N N . GLN A 1 79 ? -31.373 -10.483 61.446 1.00 96.94 79 GLN A N 1
ATOM 633 C CA . GLN A 1 79 ? -30.486 -11.564 61.012 1.00 96.94 79 GLN A CA 1
ATOM 634 C C . GLN A 1 79 ? -30.705 -11.927 59.540 1.00 96.94 79 GLN A C 1
ATOM 636 O O . GLN A 1 79 ? -29.732 -12.037 58.795 1.00 96.94 79 GLN A O 1
ATOM 641 N N . HIS A 1 80 ? -31.963 -12.046 59.103 1.00 96.88 80 HIS A N 1
ATOM 642 C CA . HIS A 1 80 ? -32.292 -12.325 57.705 1.00 96.88 80 HIS A CA 1
ATOM 643 C C . HIS A 1 80 ? -31.758 -11.233 56.772 1.00 96.88 80 HIS A C 1
ATOM 645 O O . HIS A 1 80 ? -31.079 -11.532 55.794 1.00 96.88 80 HIS A O 1
ATOM 651 N N . LEU A 1 81 ? -31.989 -9.959 57.105 1.00 97.38 81 LEU A N 1
ATOM 652 C CA . LEU A 1 81 ? -31.495 -8.827 56.318 1.00 97.38 81 LEU A CA 1
ATOM 653 C C . LEU A 1 81 ? -29.965 -8.768 56.271 1.00 97.38 81 LEU A C 1
ATOM 655 O O . LEU A 1 81 ? -29.396 -8.367 55.257 1.00 97.38 81 LEU A O 1
ATOM 659 N N . LYS A 1 82 ? -29.281 -9.159 57.353 1.00 97.50 82 LYS A N 1
ATOM 660 C CA . LYS A 1 82 ? -27.817 -9.240 57.369 1.00 97.50 82 LYS A CA 1
ATOM 661 C C . LYS A 1 82 ? -27.314 -10.332 56.423 1.00 97.50 82 LYS A C 1
ATOM 663 O O . LYS A 1 82 ? -26.436 -10.055 55.612 1.00 97.50 82 LYS A O 1
ATOM 668 N N . LEU A 1 83 ? -27.908 -11.523 56.484 1.00 97.50 83 LEU A N 1
ATOM 669 C CA . LEU A 1 83 ? -27.569 -12.639 55.601 1.00 97.50 83 LEU A CA 1
ATOM 670 C C . LEU A 1 83 ? -27.826 -12.290 54.126 1.00 97.50 83 LEU A C 1
ATOM 672 O O . LEU A 1 83 ? -27.000 -12.569 53.262 1.00 97.50 83 LEU A O 1
ATOM 676 N N . GLU A 1 84 ? -28.950 -11.637 53.837 1.00 97.31 84 GLU A N 1
ATOM 677 C CA . GLU A 1 84 ? -29.299 -11.201 52.485 1.00 97.31 84 GLU A CA 1
ATOM 678 C C . GLU A 1 84 ? -28.318 -10.149 51.950 1.00 97.31 84 GLU A C 1
ATOM 680 O O . GLU A 1 84 ? -27.888 -10.240 50.801 1.00 97.31 84 GLU A O 1
ATOM 685 N N . ARG A 1 85 ? -27.881 -9.199 52.791 1.00 97.00 85 ARG A N 1
ATOM 686 C CA . ARG A 1 85 ? -26.827 -8.239 52.427 1.00 97.00 85 ARG A CA 1
ATOM 687 C C . ARG A 1 85 ? -25.494 -8.918 52.144 1.00 97.00 85 ARG A C 1
ATOM 689 O O . ARG A 1 85 ? -24.860 -8.577 51.153 1.00 97.00 85 ARG A O 1
ATOM 696 N N . GLU A 1 86 ? -25.078 -9.864 52.981 1.00 97.00 86 GLU A N 1
ATOM 697 C CA . GLU A 1 86 ? -23.833 -10.615 52.778 1.00 97.00 86 GLU A CA 1
ATOM 698 C C . GLU A 1 86 ? -23.887 -11.432 51.481 1.00 97.00 86 GLU A C 1
ATOM 700 O O . GLU A 1 86 ? -22.928 -11.429 50.705 1.00 97.00 86 GLU A O 1
ATOM 705 N N . LYS A 1 87 ? -25.037 -12.055 51.189 1.00 97.75 87 LYS A N 1
ATOM 706 C CA . LYS A 1 87 ? -25.266 -12.761 49.927 1.00 97.75 87 LYS A CA 1
ATOM 707 C C . LYS A 1 87 ? -25.163 -11.808 48.736 1.00 97.75 87 LYS A C 1
ATOM 709 O O . LYS A 1 87 ? -24.375 -12.070 47.830 1.00 97.75 87 LYS A O 1
ATOM 714 N N . LEU A 1 88 ? -25.874 -10.681 48.771 1.00 97.56 88 LEU A N 1
ATOM 715 C CA . LEU A 1 88 ? -25.858 -9.682 47.700 1.00 97.56 88 LEU A CA 1
ATOM 716 C C . LEU A 1 88 ? -24.455 -9.089 47.490 1.00 97.56 88 LEU A C 1
ATOM 718 O O . LEU A 1 88 ? -24.036 -8.857 46.358 1.00 97.56 88 LEU A O 1
ATOM 722 N N . GLU A 1 89 ? -23.701 -8.863 48.567 1.00 97.25 89 GLU A N 1
ATOM 723 C CA . GLU A 1 89 ? -22.325 -8.373 48.483 1.00 97.25 89 GLU A CA 1
ATOM 724 C C . GLU A 1 89 ? -21.386 -9.423 47.875 1.00 97.25 89 GLU A C 1
ATOM 726 O O . GLU A 1 89 ? -20.523 -9.076 47.065 1.00 97.25 89 GLU A O 1
ATOM 731 N N . SER A 1 90 ? -21.565 -10.703 48.215 1.00 96.69 90 SER A N 1
ATOM 732 C CA . SER A 1 90 ? -20.793 -11.789 47.605 1.00 96.69 90 SER A CA 1
ATOM 733 C C . SER A 1 90 ? -21.107 -11.958 46.114 1.00 96.69 90 SER A C 1
ATOM 735 O O . SER A 1 90 ? -20.181 -12.060 45.311 1.00 96.69 90 SER A O 1
ATOM 737 N N . GLU A 1 91 ? -22.384 -11.884 45.726 1.00 97.38 91 GLU A N 1
ATOM 738 C CA . GLU A 1 91 ? -22.817 -11.938 44.326 1.00 97.38 91 GLU A CA 1
ATOM 739 C C . GLU A 1 91 ? -22.258 -10.749 43.542 1.00 97.38 91 GLU A C 1
ATOM 741 O O . GLU A 1 91 ? -21.667 -10.929 42.479 1.00 97.38 91 GLU A O 1
ATOM 746 N N . LYS A 1 92 ? -22.347 -9.535 44.097 1.00 97.94 92 LYS A N 1
ATOM 747 C CA . LYS A 1 92 ? -21.775 -8.334 43.481 1.00 97.94 92 LYS A CA 1
ATOM 748 C C . LYS A 1 92 ? -20.271 -8.480 43.238 1.00 97.94 92 LYS A C 1
ATOM 750 O O . LYS A 1 92 ? -19.801 -8.151 42.153 1.00 97.94 92 LYS A O 1
ATOM 755 N N . LYS A 1 93 ? -19.517 -8.993 44.216 1.00 97.50 93 LYS A N 1
ATOM 756 C CA . LYS A 1 93 ? -18.072 -9.236 44.066 1.00 97.50 93 LYS A CA 1
ATOM 757 C C . LYS A 1 93 ? -17.774 -10.284 42.991 1.00 97.50 93 LYS A C 1
ATOM 759 O O . LYS A 1 93 ? -16.824 -10.102 42.232 1.00 97.50 93 LYS A O 1
ATOM 764 N N . ALA A 1 94 ? -18.582 -11.340 42.899 1.00 97.44 94 ALA A N 1
ATOM 765 C CA . ALA A 1 94 ? -18.448 -12.348 41.850 1.00 97.44 94 ALA A CA 1
ATOM 766 C C . ALA A 1 94 ? -18.668 -11.739 40.454 1.00 97.44 94 ALA A C 1
ATOM 768 O O . ALA A 1 94 ? -17.819 -11.910 39.582 1.00 97.44 94 ALA A O 1
ATOM 769 N N . TYR A 1 95 ? -19.728 -10.943 40.271 1.00 97.38 95 TYR A N 1
ATOM 770 C CA . TYR A 1 95 ? -19.985 -10.237 39.011 1.00 97.38 95 TYR A CA 1
ATOM 771 C C . TYR A 1 95 ? -18.892 -9.221 38.665 1.00 97.38 95 TYR A C 1
ATOM 773 O O . TYR A 1 95 ? -18.463 -9.143 37.517 1.00 97.38 95 TYR A O 1
ATOM 781 N N . GLU A 1 96 ? -18.401 -8.449 39.638 1.00 97.81 96 GLU A N 1
ATOM 782 C CA . GLU A 1 96 ? -17.297 -7.511 39.404 1.00 97.81 96 GLU A CA 1
ATOM 783 C C . GLU A 1 96 ? -16.016 -8.228 38.959 1.00 97.81 96 GLU A C 1
ATOM 785 O O . GLU A 1 96 ? -15.285 -7.710 38.113 1.00 97.81 96 GLU A O 1
ATOM 790 N N . SER A 1 97 ? -15.736 -9.409 39.517 1.00 97.56 97 SER A N 1
ATOM 791 C CA . SER A 1 97 ? -14.602 -10.238 39.106 1.00 97.56 97 SER A CA 1
ATOM 792 C C . SER A 1 97 ? -14.777 -10.772 37.683 1.00 97.56 97 SER A C 1
ATOM 794 O O . SER A 1 97 ? -13.856 -10.659 36.878 1.00 97.56 97 SER A O 1
ATOM 796 N N . ASP A 1 98 ? -15.957 -11.299 37.359 1.00 97.75 98 ASP A N 1
ATOM 797 C CA . ASP A 1 98 ? -16.277 -11.868 36.044 1.00 97.75 98 ASP A CA 1
ATOM 798 C C . ASP A 1 98 ? -16.222 -10.814 34.923 1.00 97.75 98 ASP A C 1
ATOM 800 O O . ASP A 1 98 ? -15.608 -11.020 33.874 1.00 97.75 98 ASP A O 1
ATOM 804 N N . ILE A 1 99 ? -16.754 -9.614 35.185 1.00 97.19 99 ILE A N 1
ATOM 805 C CA . ILE A 1 99 ? -16.670 -8.474 34.260 1.00 97.19 99 ILE A CA 1
ATOM 806 C C . ILE A 1 99 ? -15.211 -8.077 34.020 1.00 97.19 99 ILE A C 1
ATOM 808 O O . ILE A 1 99 ? -14.819 -7.826 32.878 1.00 97.19 99 ILE A O 1
ATOM 812 N N . LYS A 1 100 ? -14.391 -8.012 35.077 1.00 97.88 100 LYS A N 1
ATOM 813 C CA . LYS A 1 100 ? -12.963 -7.686 34.945 1.00 97.88 100 LYS A CA 1
ATOM 814 C C . LYS A 1 100 ? -12.224 -8.737 34.124 1.00 97.88 100 LYS A C 1
ATOM 816 O O . LYS A 1 100 ? -11.434 -8.360 33.261 1.00 97.88 100 LYS A O 1
ATOM 821 N N . GLN A 1 101 ? -12.498 -10.016 34.367 1.00 97.31 101 GLN A N 1
ATOM 822 C CA . GLN A 1 101 ? -11.895 -11.112 33.617 1.00 97.31 101 GLN A CA 1
ATOM 823 C C . GLN A 1 101 ? -12.293 -11.051 32.137 1.00 97.31 101 GLN A C 1
ATOM 825 O O . GLN A 1 101 ? -11.421 -11.005 31.272 1.00 97.31 101 GLN A O 1
ATOM 830 N N . THR A 1 102 ? -13.588 -10.930 31.841 1.00 96.56 102 THR A N 1
ATOM 831 C CA . THR A 1 102 ? -14.100 -10.808 30.466 1.00 96.56 102 THR A CA 1
ATOM 832 C C . THR A 1 102 ? -13.494 -9.602 29.744 1.00 96.56 102 THR A C 1
ATOM 834 O O . THR A 1 102 ? -13.128 -9.676 28.568 1.00 96.56 102 THR A O 1
ATOM 837 N N . LEU A 1 103 ? -13.344 -8.472 30.443 1.00 97.38 103 LEU A N 1
ATOM 838 C CA . LEU A 1 103 ? -12.722 -7.281 29.874 1.00 97.38 103 LEU A CA 1
ATOM 839 C C . LEU A 1 103 ? -11.247 -7.533 29.537 1.00 97.38 103 LEU A C 1
ATOM 841 O O . LEU A 1 103 ? -10.819 -7.182 28.437 1.00 97.38 103 LEU A O 1
ATOM 845 N N . GLN A 1 104 ? -10.487 -8.166 30.434 1.00 97.25 104 GLN A N 1
ATOM 846 C CA . GLN A 1 104 ? -9.086 -8.525 30.192 1.00 97.25 104 GLN A CA 1
ATOM 847 C C . GLN A 1 104 ? -8.935 -9.490 29.013 1.00 97.25 104 GLN A C 1
ATOM 849 O O . GLN A 1 104 ? -8.089 -9.262 28.150 1.00 97.25 104 GLN A O 1
ATOM 854 N N . GLU A 1 105 ? -9.785 -10.512 28.925 1.00 96.62 105 GLU A N 1
ATOM 855 C CA . GLU A 1 105 ? -9.803 -11.448 27.797 1.00 96.62 105 GLU A CA 1
ATOM 856 C C . GLU A 1 105 ? -10.110 -10.722 26.479 1.00 96.62 105 GLU A C 1
ATOM 858 O O . GLU A 1 105 ? -9.399 -10.893 25.487 1.00 96.62 105 GLU A O 1
ATOM 863 N N . SER A 1 106 ? -11.105 -9.828 26.473 1.00 96.44 106 SER A N 1
ATOM 864 C CA . SER A 1 106 ? -11.451 -9.038 25.286 1.00 96.44 106 SER A CA 1
ATOM 865 C C . SER A 1 106 ? -10.318 -8.105 24.836 1.00 96.44 106 SER A C 1
ATOM 867 O O . SER A 1 106 ? -10.114 -7.912 23.634 1.00 96.44 106 SER A O 1
ATOM 869 N N . LEU A 1 107 ? -9.560 -7.541 25.783 1.00 97.12 107 LEU A N 1
ATOM 870 C CA . LEU A 1 107 ? -8.402 -6.695 25.500 1.00 97.12 107 LEU A CA 1
ATOM 871 C C . LEU A 1 107 ? -7.253 -7.520 24.920 1.00 97.12 107 LEU A C 1
ATOM 873 O O . LEU A 1 107 ? -6.710 -7.140 23.885 1.00 97.12 107 LEU A O 1
ATOM 877 N N . ALA A 1 108 ? -6.951 -8.679 25.508 1.00 97.69 108 ALA A N 1
ATOM 878 C CA . ALA A 1 108 ? -5.925 -9.586 25.002 1.00 97.69 108 ALA A CA 1
ATOM 879 C C . ALA A 1 108 ? -6.233 -10.054 23.567 1.00 97.69 108 ALA A C 1
ATOM 881 O O . ALA A 1 108 ? -5.349 -10.065 22.709 1.00 97.69 108 ALA A O 1
ATOM 882 N N . VAL A 1 109 ? -7.498 -10.372 23.268 1.00 97.62 109 VAL A N 1
ATOM 883 C CA . VAL A 1 109 ? -7.932 -10.732 21.907 1.00 97.62 109 VAL A CA 1
ATOM 884 C C . VAL A 1 109 ? -7.738 -9.566 20.933 1.00 97.62 109 VAL A C 1
ATOM 886 O O . VAL A 1 109 ? -7.214 -9.771 19.837 1.00 97.62 109 VAL A O 1
ATOM 889 N N . LYS A 1 110 ? -8.111 -8.339 21.319 1.00 97.62 110 LYS A N 1
ATOM 890 C CA . LYS A 1 110 ? -7.907 -7.149 20.475 1.00 97.62 110 LYS A CA 1
ATOM 891 C C . LYS A 1 110 ? -6.428 -6.866 20.216 1.00 97.62 110 LYS A C 1
ATOM 893 O O . LYS A 1 110 ? -6.067 -6.541 19.088 1.00 97.62 110 LYS A O 1
ATOM 898 N N . GLU A 1 111 ? -5.572 -7.014 21.223 1.00 97.19 111 GLU A N 1
ATOM 899 C CA . GLU A 1 111 ? -4.124 -6.848 21.065 1.00 97.19 111 GLU A CA 1
ATOM 900 C C . GLU A 1 111 ? -3.531 -7.890 20.111 1.00 97.19 111 GLU A C 1
ATOM 902 O O . GLU A 1 111 ? -2.725 -7.547 19.245 1.00 97.19 111 GLU A O 1
ATOM 907 N N . LEU A 1 112 ? -3.961 -9.152 20.216 1.00 97.62 112 LEU A N 1
ATOM 908 C CA . LEU A 1 112 ? -3.542 -10.210 19.296 1.00 97.62 112 LEU A CA 1
ATOM 909 C C . LEU A 1 112 ? -4.003 -9.942 17.861 1.00 97.62 112 LEU A C 1
ATOM 911 O O . LEU A 1 112 ? -3.215 -10.111 16.932 1.00 97.62 112 LEU A O 1
ATOM 915 N N . GLN A 1 113 ? -5.242 -9.484 17.668 1.00 97.44 113 GLN A N 1
ATOM 916 C CA . GLN A 1 113 ? -5.745 -9.101 16.346 1.00 97.44 113 GLN A CA 1
ATOM 917 C C . GLN A 1 113 ? -4.949 -7.940 15.749 1.00 97.44 113 GLN A C 1
ATOM 919 O O . GLN A 1 113 ? -4.577 -7.998 14.577 1.00 97.44 113 GLN A O 1
ATOM 924 N N . LEU A 1 114 ? -4.639 -6.918 16.552 1.00 97.81 114 LEU A N 1
ATOM 925 C CA . LEU A 1 114 ? -3.843 -5.781 16.102 1.00 97.81 114 LEU A CA 1
ATOM 926 C C . LEU A 1 114 ? -2.432 -6.220 15.688 1.00 97.81 114 LEU A C 1
ATOM 928 O O . LEU A 1 114 ? -1.963 -5.826 14.623 1.00 97.81 114 LEU A O 1
ATOM 932 N N . ARG A 1 115 ? -1.784 -7.087 16.478 1.00 97.19 115 ARG A N 1
ATOM 933 C CA . ARG A 1 115 ? -0.468 -7.653 16.139 1.00 97.19 115 ARG A CA 1
ATOM 934 C C . ARG A 1 115 ? -0.512 -8.501 14.871 1.00 97.19 115 ARG A C 1
ATOM 936 O O . ARG A 1 115 ? 0.373 -8.373 14.034 1.00 97.19 115 ARG A O 1
ATOM 943 N N . ALA A 1 116 ? -1.539 -9.334 14.702 1.00 97.12 116 ALA A N 1
ATOM 944 C CA . ALA A 1 116 ? -1.712 -10.133 13.489 1.00 97.12 116 ALA A CA 1
ATOM 945 C C . ALA A 1 116 ? -1.916 -9.244 12.250 1.00 97.12 116 ALA A C 1
ATOM 947 O O . ALA A 1 116 ? -1.346 -9.508 11.194 1.00 97.12 116 ALA A O 1
ATOM 948 N N . GLN A 1 117 ? -2.684 -8.160 12.385 1.00 96.44 117 GLN A N 1
ATOM 949 C CA . GLN A 1 117 ? -2.891 -7.192 11.310 1.00 96.44 117 GLN A CA 1
ATOM 950 C C . GLN A 1 117 ? -1.608 -6.421 10.970 1.00 96.44 117 GLN A C 1
ATOM 952 O O . GLN A 1 117 ? -1.332 -6.202 9.792 1.00 96.44 117 GLN A O 1
ATOM 957 N N . GLN A 1 118 ? -0.819 -6.037 11.977 1.00 96.69 118 GLN A N 1
ATOM 958 C CA . GLN A 1 118 ? 0.497 -5.425 11.779 1.00 96.69 118 GLN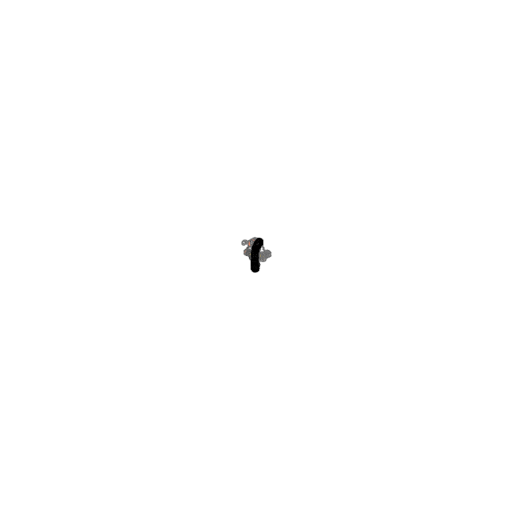 A CA 1
ATOM 959 C C . GLN A 1 118 ? 1.441 -6.380 11.046 1.00 96.69 118 GLN A C 1
ATOM 961 O O . GLN A 1 118 ? 1.928 -6.023 9.982 1.00 96.69 118 GLN A O 1
ATOM 966 N N . ALA A 1 119 ? 1.580 -7.623 11.513 1.00 97.31 119 ALA A N 1
ATOM 967 C CA . ALA A 1 119 ? 2.424 -8.624 10.859 1.00 97.31 119 ALA A CA 1
ATOM 968 C C . ALA A 1 119 ? 2.022 -8.873 9.392 1.00 97.31 119 ALA A C 1
ATOM 970 O O . ALA A 1 119 ? 2.880 -8.966 8.518 1.00 97.31 119 ALA A O 1
ATOM 971 N N . ALA A 1 120 ? 0.718 -8.919 9.096 1.00 97.19 120 ALA A N 1
ATOM 972 C CA . ALA A 1 120 ? 0.225 -9.067 7.726 1.00 97.19 120 ALA A CA 1
ATOM 973 C C . ALA A 1 120 ? 0.522 -7.840 6.842 1.00 97.19 120 ALA A C 1
ATOM 975 O O . ALA A 1 120 ? 0.725 -7.976 5.634 1.00 97.19 120 ALA A O 1
ATOM 976 N N . ASN A 1 121 ? 0.524 -6.635 7.415 1.00 96.81 121 ASN A N 1
ATOM 977 C CA . ASN A 1 121 ? 0.897 -5.417 6.698 1.00 96.81 121 ASN A CA 1
ATOM 978 C C . ASN A 1 121 ? 2.414 -5.336 6.475 1.00 96.81 121 ASN A C 1
ATOM 980 O O . ASN A 1 121 ? 2.844 -4.941 5.390 1.00 96.81 121 ASN A O 1
ATOM 984 N N . ASP A 1 122 ? 3.211 -5.760 7.453 1.00 96.56 122 ASP A N 1
ATOM 985 C CA . ASP A 1 122 ? 4.669 -5.824 7.347 1.00 96.56 122 ASP A CA 1
ATOM 986 C C . ASP A 1 122 ? 5.081 -6.827 6.259 1.00 96.56 122 ASP A C 1
ATOM 988 O O . ASP A 1 122 ? 5.871 -6.495 5.378 1.00 96.56 122 ASP A O 1
ATOM 992 N N . GLU A 1 123 ? 4.453 -8.009 6.218 1.00 97.38 123 GLU A N 1
ATOM 993 C CA . GLU A 1 123 ? 4.676 -9.006 5.161 1.00 97.38 123 GLU A CA 1
ATOM 994 C C . GLU A 1 123 ? 4.365 -8.447 3.762 1.00 97.38 123 GLU A C 1
ATOM 996 O O . GLU A 1 123 ? 5.120 -8.663 2.811 1.00 97.38 123 GLU A O 1
ATOM 1001 N N . LYS A 1 124 ? 3.263 -7.698 3.618 1.00 97.12 124 LYS A N 1
ATOM 1002 C CA . LYS A 1 124 ? 2.922 -7.032 2.350 1.00 97.12 124 LYS A CA 1
ATOM 1003 C C . LYS A 1 124 ? 3.957 -5.985 1.957 1.00 97.12 124 LYS A C 1
ATOM 1005 O O . LYS A 1 124 ? 4.246 -5.854 0.771 1.00 97.12 124 LYS A O 1
ATOM 1010 N N . THR A 1 125 ? 4.484 -5.248 2.929 1.00 96.25 125 THR A N 1
ATOM 1011 C CA . THR A 1 125 ? 5.492 -4.207 2.696 1.00 96.25 125 THR A CA 1
ATOM 1012 C C . THR A 1 125 ? 6.794 -4.832 2.211 1.00 96.25 125 THR A C 1
ATOM 1014 O O . THR A 1 125 ? 7.300 -4.422 1.173 1.00 96.25 125 THR A O 1
ATOM 1017 N N . ILE A 1 126 ? 7.253 -5.903 2.865 1.00 97.50 126 ILE A N 1
ATOM 1018 C CA . ILE A 1 126 ? 8.444 -6.661 2.453 1.00 97.50 126 ILE A CA 1
ATOM 1019 C C . ILE A 1 126 ? 8.285 -7.190 1.021 1.00 97.50 126 ILE A C 1
ATOM 1021 O O . ILE A 1 126 ? 9.138 -6.947 0.173 1.00 97.50 126 ILE A O 1
ATOM 1025 N N . LYS A 1 127 ? 7.151 -7.833 0.705 1.00 97.81 127 LYS A N 1
ATOM 1026 C CA . LYS A 1 127 ? 6.874 -8.332 -0.657 1.00 97.81 127 LYS A CA 1
ATOM 1027 C C . LYS A 1 127 ? 6.860 -7.218 -1.706 1.00 97.81 127 LYS A C 1
ATOM 1029 O O . LYS A 1 127 ? 7.274 -7.432 -2.844 1.00 97.81 127 LYS A O 1
ATOM 1034 N N . LEU A 1 128 ? 6.355 -6.038 -1.347 1.00 97.69 128 LEU A N 1
ATOM 1035 C CA . LEU A 1 128 ? 6.334 -4.883 -2.241 1.00 97.69 128 LEU A CA 1
ATOM 1036 C C . LEU A 1 128 ? 7.745 -4.332 -2.483 1.00 97.69 128 LEU A C 1
ATOM 1038 O O . LEU A 1 128 ? 8.068 -3.977 -3.615 1.00 97.69 128 LEU A O 1
ATOM 1042 N N . GLU A 1 129 ? 8.581 -4.280 -1.447 1.00 97.38 129 GLU A N 1
ATOM 1043 C CA . GLU A 1 129 ? 9.981 -3.859 -1.547 1.00 97.38 129 GLU A CA 1
ATOM 1044 C C . GLU A 1 129 ? 10.807 -4.825 -2.407 1.00 97.38 129 GLU A C 1
ATOM 1046 O O . GLU A 1 129 ? 11.548 -4.378 -3.284 1.00 97.38 129 GLU A O 1
ATOM 1051 N N . GLU A 1 130 ? 10.622 -6.136 -2.235 1.00 97.81 130 GLU A N 1
ATOM 1052 C CA . GLU A 1 130 ? 11.257 -7.163 -3.072 1.00 97.81 130 GLU A CA 1
ATOM 1053 C C . GLU A 1 130 ? 10.861 -7.017 -4.549 1.00 97.81 130 GLU A C 1
ATOM 1055 O O . GLU A 1 130 ? 11.725 -6.980 -5.429 1.00 97.81 130 GLU A O 1
ATOM 1060 N N . ALA A 1 131 ? 9.564 -6.849 -4.832 1.00 97.50 131 ALA A N 1
ATOM 1061 C CA . ALA A 1 131 ? 9.077 -6.635 -6.194 1.00 97.50 131 ALA A CA 1
ATOM 1062 C C . ALA A 1 131 ? 9.619 -5.331 -6.808 1.00 97.50 131 ALA A C 1
ATOM 1064 O O . ALA A 1 131 ? 9.945 -5.283 -7.997 1.00 97.50 131 ALA A O 1
ATOM 1065 N N . LEU A 1 132 ? 9.743 -4.263 -6.010 1.00 97.94 132 LEU A N 1
ATOM 1066 C CA . LEU A 1 132 ? 10.328 -3.000 -6.459 1.00 97.94 132 LEU A CA 1
ATOM 1067 C C . LEU A 1 132 ? 11.804 -3.177 -6.837 1.00 97.94 132 LEU A C 1
ATOM 1069 O O . LEU A 1 132 ? 12.227 -2.665 -7.876 1.00 97.94 132 LEU A O 1
ATOM 1073 N N . ALA A 1 133 ? 12.572 -3.903 -6.021 1.00 98.00 133 ALA A N 1
ATOM 1074 C CA . ALA A 1 133 ? 13.974 -4.198 -6.293 1.00 98.00 133 ALA A CA 1
ATOM 1075 C C . ALA A 1 133 ? 14.137 -5.012 -7.588 1.00 98.00 133 ALA A C 1
ATOM 1077 O O . ALA A 1 133 ? 14.958 -4.653 -8.431 1.00 98.00 133 ALA A O 1
ATOM 1078 N N . GLU A 1 134 ? 13.300 -6.032 -7.806 1.00 98.06 134 GLU A N 1
ATOM 1079 C CA . GLU A 1 134 ? 13.309 -6.827 -9.043 1.00 98.06 134 GLU A CA 1
ATOM 1080 C C . GLU A 1 134 ? 13.008 -5.965 -10.282 1.00 98.06 134 GLU A C 1
ATOM 1082 O O . GLU A 1 134 ? 13.687 -6.058 -11.307 1.00 98.06 134 GLU A O 1
ATOM 1087 N N . VAL A 1 135 ? 12.009 -5.079 -10.195 1.00 97.75 135 VAL A N 1
ATOM 1088 C CA . VAL A 1 135 ? 11.668 -4.157 -11.291 1.00 97.75 135 VAL A CA 1
ATOM 1089 C C . VAL A 1 135 ? 12.815 -3.185 -11.577 1.00 97.75 135 VAL A C 1
ATOM 1091 O O . VAL A 1 135 ? 13.084 -2.875 -12.741 1.00 97.75 135 VAL A O 1
ATOM 1094 N N . GLN A 1 136 ? 13.500 -2.694 -10.545 1.00 97.81 136 GLN A N 1
ATOM 1095 C CA . GLN A 1 136 ? 14.655 -1.812 -10.713 1.00 97.81 136 GLN A CA 1
ATOM 1096 C C . GLN A 1 136 ? 15.835 -2.528 -11.374 1.00 97.81 136 GLN A C 1
ATOM 1098 O O . GLN A 1 136 ? 16.462 -1.948 -12.266 1.00 97.81 136 GLN A O 1
ATOM 1103 N N . ASP A 1 137 ? 16.099 -3.777 -10.995 1.00 98.06 137 ASP A N 1
ATOM 1104 C CA . ASP A 1 137 ? 17.162 -4.585 -11.591 1.00 98.06 137 ASP A CA 1
ATOM 1105 C C . ASP A 1 137 ? 16.890 -4.839 -13.080 1.00 98.06 137 ASP A C 1
ATOM 1107 O O . ASP A 1 137 ? 17.697 -4.447 -13.928 1.00 98.06 137 ASP A O 1
ATOM 1111 N N . LYS A 1 138 ? 15.678 -5.307 -13.418 1.00 97.62 138 LYS A N 1
ATOM 1112 C CA . LYS A 1 138 ? 15.223 -5.496 -14.809 1.00 97.62 138 LYS A CA 1
ATOM 1113 C C . LYS A 1 138 ? 15.284 -4.214 -15.633 1.00 97.62 138 LYS A C 1
ATOM 1115 O O . LYS A 1 138 ? 15.661 -4.232 -16.802 1.00 97.62 138 LYS A O 1
ATOM 1120 N N . LYS A 1 139 ? 14.937 -3.069 -15.038 1.00 97.75 139 LYS A N 1
ATOM 1121 C CA . LYS A 1 139 ? 15.063 -1.763 -15.700 1.00 97.75 139 LYS A CA 1
ATOM 1122 C C . LYS A 1 139 ? 16.523 -1.436 -16.021 1.00 97.75 139 LYS A C 1
ATOM 1124 O O . LYS A 1 139 ? 16.799 -0.854 -17.070 1.00 97.75 139 LYS A O 1
ATOM 1129 N N . SER A 1 140 ? 17.445 -1.765 -15.119 1.00 97.44 140 SER A N 1
ATOM 1130 C CA . SER A 1 140 ? 18.876 -1.535 -15.321 1.00 97.44 140 SER A CA 1
ATOM 1131 C C . SER A 1 140 ? 19.455 -2.456 -16.400 1.00 97.44 140 SER A C 1
ATOM 1133 O O . SER A 1 140 ? 20.225 -1.992 -17.240 1.00 97.44 140 SER A O 1
ATOM 1135 N N . GLU A 1 141 ? 19.022 -3.717 -16.434 1.00 97.81 141 GLU A N 1
ATOM 1136 C CA . GLU A 1 141 ? 19.385 -4.692 -17.462 1.00 97.81 141 GLU A CA 1
ATOM 1137 C C . GLU A 1 141 ? 18.892 -4.246 -18.840 1.00 97.81 141 GLU A C 1
ATOM 1139 O O . GLU A 1 141 ? 19.693 -4.108 -19.766 1.00 97.81 141 GLU A O 1
ATOM 1144 N N . LEU A 1 142 ? 17.609 -3.887 -18.949 1.00 97.44 142 LEU A N 1
ATOM 1145 C CA . LEU A 1 142 ? 17.022 -3.395 -20.196 1.00 97.44 142 LEU A CA 1
ATOM 1146 C C . LEU A 1 142 ? 17.737 -2.138 -20.703 1.00 97.44 142 LEU A C 1
ATOM 1148 O O . LEU A 1 142 ? 17.948 -1.977 -21.903 1.00 97.44 142 LEU A O 1
ATOM 1152 N N . LYS A 1 143 ? 18.151 -1.245 -19.796 1.00 97.75 143 LYS A N 1
ATOM 1153 C CA . LYS A 1 143 ? 18.930 -0.061 -20.169 1.00 97.75 143 LYS A CA 1
ATOM 1154 C C . LYS A 1 143 ? 20.284 -0.439 -20.778 1.00 97.75 143 LYS A C 1
ATOM 1156 O O . LYS A 1 143 ? 20.636 0.108 -21.816 1.00 97.75 143 LYS A O 1
ATOM 1161 N N . ARG A 1 144 ? 21.009 -1.395 -20.183 1.00 97.75 144 ARG A N 1
ATOM 1162 C CA . ARG A 1 144 ? 22.278 -1.897 -20.744 1.00 97.75 144 ARG A CA 1
ATOM 1163 C C . ARG A 1 144 ? 22.074 -2.533 -22.117 1.00 97.75 144 ARG A C 1
ATOM 1165 O O . ARG A 1 144 ? 22.909 -2.355 -22.999 1.00 97.75 144 ARG A O 1
ATOM 1172 N N . GLU A 1 145 ? 20.975 -3.258 -22.305 1.00 97.19 145 GLU A N 1
ATOM 1173 C CA . GLU A 1 145 ? 20.657 -3.878 -23.590 1.00 97.19 145 GLU A CA 1
ATOM 1174 C C . GLU A 1 145 ? 20.363 -2.823 -24.669 1.00 97.19 145 GLU A C 1
ATOM 1176 O O . GLU A 1 145 ? 20.917 -2.897 -25.766 1.00 97.19 145 GLU A O 1
ATOM 1181 N N . ILE A 1 146 ? 19.572 -1.794 -24.340 1.00 96.44 146 ILE A N 1
ATOM 1182 C CA . ILE A 1 146 ? 19.316 -0.642 -25.220 1.00 96.44 146 ILE A CA 1
ATOM 1183 C C . ILE A 1 146 ? 20.627 0.052 -25.601 1.00 96.44 146 ILE A C 1
ATOM 1185 O O . ILE A 1 146 ? 20.859 0.308 -26.783 1.00 96.44 146 ILE A O 1
ATOM 1189 N N . ASP A 1 147 ? 21.493 0.327 -24.624 1.00 96.94 147 ASP A N 1
ATOM 1190 C CA . ASP A 1 147 ? 22.786 0.968 -24.869 1.00 96.94 147 ASP A CA 1
ATOM 1191 C C . ASP A 1 147 ? 23.657 0.099 -25.802 1.00 96.94 147 ASP A C 1
ATOM 1193 O O . ASP A 1 147 ? 24.205 0.603 -26.783 1.00 96.94 147 ASP A O 1
ATOM 1197 N N . SER A 1 148 ? 23.680 -1.225 -25.596 1.00 97.50 148 SER A N 1
ATOM 1198 C CA . SER A 1 148 ? 24.388 -2.167 -26.476 1.00 97.50 148 SER A CA 1
ATOM 1199 C C . SER A 1 148 ? 23.834 -2.193 -27.906 1.00 97.50 148 SER A C 1
ATOM 1201 O O . SER A 1 148 ? 24.605 -2.224 -28.869 1.00 97.50 148 SER A O 1
ATOM 1203 N N . TYR A 1 149 ? 22.510 -2.176 -28.084 1.00 96.75 149 TYR A N 1
ATOM 1204 C CA . TYR A 1 149 ? 21.908 -2.113 -29.420 1.00 96.75 149 TYR A CA 1
ATOM 1205 C C . TYR A 1 149 ? 22.202 -0.791 -30.121 1.00 96.75 149 TYR A C 1
ATOM 1207 O O . TYR A 1 149 ? 22.473 -0.798 -31.321 1.00 96.75 149 TYR A O 1
ATOM 1215 N N . ASN A 1 150 ? 22.199 0.323 -29.389 1.00 96.19 150 ASN A N 1
ATOM 1216 C CA . ASN A 1 150 ? 22.548 1.627 -29.940 1.00 96.19 150 ASN A CA 1
ATOM 1217 C C . ASN A 1 150 ? 24.005 1.660 -30.421 1.00 96.19 150 ASN A C 1
ATOM 1219 O O . ASN A 1 150 ? 24.265 2.119 -31.533 1.00 96.19 150 ASN A O 1
ATOM 1223 N N . GLU A 1 151 ? 24.949 1.112 -29.650 1.00 96.44 151 GLU A N 1
ATOM 1224 C CA . GLU A 1 151 ? 26.347 0.981 -30.084 1.00 96.44 151 GLU A CA 1
ATOM 1225 C C . GLU A 1 151 ? 26.481 0.125 -31.350 1.00 96.44 151 GLU A C 1
ATOM 1227 O O . GLU A 1 151 ? 27.157 0.519 -32.302 1.00 96.44 151 GLU A O 1
ATOM 1232 N N . LYS A 1 152 ? 25.791 -1.023 -31.405 1.00 94.94 152 LYS A N 1
ATOM 1233 C CA . LYS A 1 152 ? 25.777 -1.887 -32.597 1.00 94.94 152 LYS A CA 1
ATOM 1234 C C . LYS A 1 152 ? 25.169 -1.185 -33.809 1.00 94.94 152 LYS A C 1
ATOM 1236 O O . LYS A 1 152 ? 25.690 -1.330 -34.911 1.00 94.94 152 LYS A O 1
ATOM 1241 N N . ALA A 1 153 ? 24.092 -0.424 -33.622 1.00 93.88 153 ALA A N 1
ATOM 1242 C CA . ALA A 1 153 ? 23.453 0.335 -34.691 1.00 93.88 153 ALA A CA 1
ATOM 1243 C C . ALA A 1 153 ? 24.390 1.421 -35.242 1.00 93.88 153 ALA A C 1
ATOM 1245 O O . ALA A 1 153 ? 24.522 1.549 -36.459 1.00 93.88 153 ALA A O 1
ATOM 1246 N N . LEU A 1 154 ? 25.099 2.140 -34.365 1.00 95.12 154 LEU A N 1
ATOM 1247 C CA . LEU A 1 154 ? 26.111 3.122 -34.762 1.00 95.12 154 LEU A CA 1
ATOM 1248 C C . LEU A 1 154 ? 27.279 2.469 -35.513 1.00 95.12 154 LEU A C 1
ATOM 1250 O O . LEU A 1 154 ? 27.698 2.979 -36.551 1.00 95.12 154 LEU A O 1
ATOM 1254 N N . ALA A 1 155 ? 27.773 1.324 -35.036 1.00 93.25 155 ALA A N 1
ATOM 1255 C CA . ALA A 1 155 ? 28.832 0.571 -35.707 1.00 93.25 155 ALA A CA 1
ATOM 1256 C C . ALA A 1 155 ? 28.391 0.046 -37.084 1.00 93.25 155 ALA A C 1
ATOM 1258 O O . ALA A 1 155 ? 29.154 0.074 -38.047 1.00 93.25 155 ALA A O 1
ATOM 1259 N N . PHE A 1 156 ? 27.142 -0.405 -37.206 1.00 91.75 156 PHE A N 1
ATOM 1260 C CA . PHE A 1 156 ? 26.590 -0.818 -38.492 1.00 91.75 156 PHE A CA 1
ATOM 1261 C C . PHE A 1 156 ? 26.446 0.369 -39.448 1.00 91.75 156 PHE A C 1
ATOM 1263 O O . PHE A 1 156 ? 26.767 0.253 -40.627 1.00 91.75 156 PHE A O 1
ATOM 1270 N N . GLN A 1 157 ? 26.009 1.524 -38.946 1.00 89.25 157 GLN A N 1
ATOM 1271 C CA . GLN A 1 157 ? 25.888 2.741 -39.741 1.00 89.25 157 GLN A CA 1
ATOM 1272 C C . GLN A 1 157 ? 27.249 3.228 -40.259 1.00 89.25 157 GLN A C 1
ATOM 1274 O O . GLN A 1 157 ? 27.343 3.617 -41.424 1.00 89.25 157 GLN A O 1
ATOM 1279 N N . SER A 1 158 ? 28.303 3.185 -39.437 1.00 88.19 158 SER A N 1
ATOM 1280 C CA . SER A 1 158 ? 29.654 3.564 -39.868 1.00 88.19 158 SER A CA 1
ATOM 1281 C C . SER A 1 158 ? 30.220 2.585 -40.896 1.00 88.19 158 SER A C 1
ATOM 1283 O O . SER A 1 158 ? 30.730 3.021 -41.927 1.00 88.19 158 SER A O 1
ATOM 1285 N N . LEU A 1 159 ? 30.045 1.277 -40.679 1.00 88.00 159 LEU A N 1
ATOM 1286 C CA . LEU A 1 159 ? 30.436 0.250 -41.643 1.00 88.00 159 LEU A CA 1
ATOM 1287 C C . LEU A 1 159 ? 29.681 0.422 -42.968 1.00 88.00 159 LEU A C 1
ATOM 1289 O O . LEU A 1 159 ? 30.277 0.365 -44.038 1.00 88.00 159 LEU A O 1
ATOM 1293 N N . TYR A 1 160 ? 28.374 0.680 -42.913 1.00 84.38 160 TYR A N 1
ATOM 1294 C CA . TYR A 1 160 ? 27.579 0.934 -44.108 1.00 84.38 160 TYR A CA 1
ATOM 1295 C C . TYR A 1 160 ? 28.061 2.184 -44.849 1.00 84.38 160 TYR A C 1
ATOM 1297 O O . TYR A 1 160 ? 28.143 2.162 -46.070 1.00 84.38 160 TYR A O 1
ATOM 1305 N N . ALA A 1 161 ? 28.420 3.261 -44.144 1.00 81.44 161 ALA A N 1
ATOM 1306 C CA . ALA A 1 161 ? 28.982 4.451 -44.777 1.00 81.44 161 ALA A CA 1
ATOM 1307 C C . ALA A 1 161 ? 30.317 4.150 -45.484 1.00 81.44 161 ALA A C 1
ATOM 1309 O O . ALA A 1 161 ? 30.500 4.572 -46.626 1.00 81.44 161 ALA A O 1
ATOM 1310 N N . GLU A 1 162 ? 31.204 3.376 -44.853 1.00 81.00 162 GLU A N 1
ATOM 1311 C CA . GLU A 1 162 ? 32.506 2.980 -45.410 1.00 81.00 162 GLU A CA 1
ATOM 1312 C C . GLU A 1 162 ? 32.379 2.048 -46.627 1.00 81.00 162 GLU A C 1
ATOM 1314 O O . GLU A 1 162 ? 33.069 2.238 -47.629 1.00 81.00 162 GLU A O 1
ATOM 1319 N N . TYR A 1 163 ? 31.479 1.064 -46.559 1.00 81.75 163 TYR A N 1
ATOM 1320 C CA . TYR A 1 163 ? 31.299 0.022 -47.579 1.00 81.75 163 TYR A CA 1
ATOM 1321 C C . TYR A 1 163 ? 30.102 0.261 -48.502 1.00 81.75 163 TYR A C 1
ATOM 1323 O O . TYR A 1 163 ? 29.745 -0.609 -49.301 1.00 81.75 163 TYR A O 1
ATOM 1331 N N . SER A 1 164 ? 29.464 1.428 -48.421 1.00 85.31 164 SER A N 1
ATOM 1332 C CA . SER A 1 164 ? 28.408 1.789 -49.360 1.00 85.31 164 SER A CA 1
ATOM 1333 C C . SER A 1 164 ? 28.966 1.766 -50.783 1.00 85.31 164 SER A C 1
ATOM 1335 O O . SER A 1 164 ? 30.105 2.171 -51.026 1.00 85.31 164 SER A O 1
ATOM 1337 N N . ALA A 1 165 ? 28.153 1.317 -51.743 1.00 76.69 165 ALA A N 1
ATOM 1338 C CA . ALA A 1 165 ? 28.545 1.284 -53.153 1.00 76.69 165 ALA A CA 1
ATOM 1339 C C . ALA A 1 165 ? 29.085 2.647 -53.627 1.00 76.69 165 ALA A C 1
ATOM 1341 O O . ALA A 1 165 ? 30.064 2.699 -54.362 1.00 76.69 165 ALA A O 1
ATOM 1342 N N . VAL A 1 166 ? 28.511 3.739 -53.108 1.00 80.25 166 VAL A N 1
ATOM 1343 C CA . VAL A 1 166 ? 28.939 5.117 -53.374 1.00 80.25 166 VAL A CA 1
ATOM 1344 C C . VAL A 1 166 ? 30.343 5.405 -52.828 1.00 80.25 166 VAL A C 1
ATOM 1346 O O . VAL A 1 166 ? 31.162 5.984 -53.536 1.00 80.25 166 VAL A O 1
ATOM 1349 N N . ALA A 1 167 ? 30.655 5.003 -51.591 1.00 80.75 167 ALA A N 1
ATOM 1350 C CA . ALA A 1 167 ? 31.983 5.211 -51.007 1.00 80.75 167 ALA A CA 1
ATOM 1351 C C . ALA A 1 167 ? 33.064 4.376 -51.712 1.00 80.75 167 ALA A C 1
ATOM 1353 O O . ALA A 1 167 ? 34.166 4.869 -51.966 1.00 80.75 167 ALA A O 1
ATOM 1354 N N . ILE A 1 168 ? 32.736 3.134 -52.083 1.00 84.12 168 ILE A N 1
ATOM 1355 C CA . ILE A 1 168 ? 33.628 2.257 -52.853 1.00 84.12 168 ILE A CA 1
ATOM 1356 C C . ILE A 1 168 ? 33.892 2.851 -54.240 1.00 84.12 168 ILE A C 1
ATOM 1358 O O . ILE A 1 168 ? 35.047 2.929 -54.661 1.00 84.12 168 ILE A O 1
ATOM 1362 N N . GLU A 1 169 ? 32.848 3.312 -54.931 1.00 85.62 169 GLU A N 1
ATOM 1363 C CA . GLU A 1 169 ? 32.965 3.943 -56.246 1.00 85.62 169 GLU A CA 1
ATOM 1364 C C . GLU A 1 169 ? 33.799 5.229 -56.181 1.00 85.62 169 GLU A C 1
ATOM 1366 O O . GLU A 1 169 ? 34.728 5.395 -56.970 1.00 85.62 169 GLU A O 1
ATOM 1371 N N . ALA A 1 170 ? 33.556 6.095 -55.193 1.00 86.12 170 ALA A N 1
ATOM 1372 C CA . ALA A 1 170 ? 34.342 7.311 -54.988 1.00 86.12 170 ALA A CA 1
ATOM 1373 C C . ALA A 1 170 ? 35.827 7.004 -54.727 1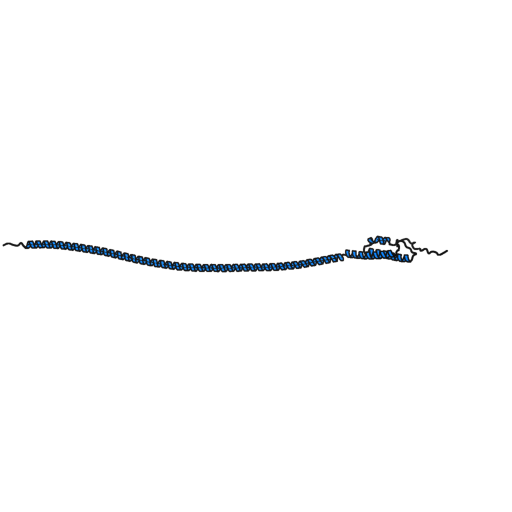.00 86.12 170 ALA A C 1
ATOM 1375 O O . ALA A 1 170 ? 36.710 7.682 -55.257 1.00 86.12 170 ALA A O 1
ATOM 1376 N N . LYS A 1 171 ? 36.126 5.954 -53.948 1.00 87.69 171 LYS A N 1
ATOM 1377 C CA . LYS A 1 171 ? 37.504 5.506 -53.699 1.00 87.69 171 LYS A CA 1
ATOM 1378 C C . LYS A 1 171 ? 38.158 4.964 -54.971 1.00 87.69 171 LYS A C 1
ATOM 1380 O O . LYS A 1 171 ? 39.305 5.310 -55.247 1.00 87.69 171 LYS A O 1
ATOM 1385 N N . ALA A 1 172 ? 37.443 4.155 -55.753 1.00 89.06 172 ALA A N 1
ATOM 1386 C CA . ALA A 1 172 ? 37.930 3.638 -57.031 1.00 89.06 172 ALA A CA 1
ATOM 1387 C C . ALA A 1 172 ? 38.217 4.775 -58.028 1.00 89.06 172 ALA A C 1
ATOM 1389 O O . ALA A 1 172 ? 39.291 4.811 -58.628 1.00 89.06 172 ALA A O 1
ATOM 1390 N N . GLN A 1 173 ? 37.316 5.758 -58.123 1.00 92.88 173 GLN A N 1
ATOM 1391 C CA . GLN A 1 173 ? 37.511 6.963 -58.928 1.00 92.88 173 GLN A CA 1
ATOM 1392 C C . GLN A 1 173 ? 38.737 7.761 -58.473 1.00 92.88 173 GLN A C 1
ATOM 1394 O O . GLN A 1 173 ? 39.567 8.109 -59.305 1.00 92.88 173 GLN A O 1
ATOM 1399 N N . ALA A 1 174 ? 38.916 7.997 -57.169 1.00 92.31 174 ALA A N 1
ATOM 1400 C CA . ALA A 1 174 ? 40.077 8.725 -56.652 1.00 92.31 174 ALA A CA 1
ATOM 1401 C C . ALA A 1 174 ? 41.415 8.043 -57.000 1.00 92.31 174 ALA A C 1
ATOM 1403 O O . ALA A 1 174 ? 42.375 8.719 -57.373 1.00 92.31 174 ALA A O 1
ATOM 1404 N N . VAL A 1 175 ? 41.478 6.709 -56.921 1.00 94.12 175 VAL A N 1
ATOM 1405 C CA . VAL A 1 175 ? 42.659 5.925 -57.326 1.00 94.12 175 VAL A CA 1
ATOM 1406 C C . VAL A 1 175 ? 42.900 6.046 -58.834 1.00 94.12 175 VAL A C 1
ATOM 1408 O O . VAL A 1 175 ? 44.021 6.330 -59.258 1.00 94.12 175 VAL A O 1
ATOM 1411 N N . ALA A 1 176 ? 41.849 5.904 -59.643 1.00 95.44 176 ALA A N 1
ATOM 1412 C CA . ALA A 1 176 ? 41.929 6.051 -61.093 1.00 95.44 176 ALA A CA 1
ATOM 1413 C C . ALA A 1 176 ? 42.388 7.459 -61.514 1.00 95.44 176 ALA A C 1
ATOM 1415 O O . ALA A 1 176 ? 43.186 7.601 -62.439 1.00 95.44 176 ALA A O 1
ATOM 1416 N N . GLU A 1 177 ? 41.945 8.509 -60.816 1.00 95.69 177 GLU A N 1
ATOM 1417 C CA . GLU A 1 177 ? 42.401 9.881 -61.057 1.00 95.69 177 GLU A CA 1
ATOM 1418 C C . GLU A 1 177 ? 43.892 10.058 -60.766 1.00 95.69 177 GLU A C 1
ATOM 1420 O O . GLU A 1 177 ? 44.595 10.691 -61.555 1.00 95.69 177 GLU A O 1
ATOM 1425 N N . GLN A 1 178 ? 44.396 9.485 -59.668 1.00 95.75 178 GLN A N 1
ATOM 1426 C CA . GLN A 1 178 ? 45.828 9.514 -59.356 1.00 95.75 178 GLN A CA 1
ATOM 1427 C C . GLN A 1 178 ? 46.653 8.842 -60.456 1.00 95.75 178 GLN A C 1
ATOM 1429 O O . GLN A 1 178 ? 47.665 9.401 -60.885 1.00 95.75 178 GLN A O 1
ATOM 1434 N N . GLU A 1 179 ? 46.207 7.688 -60.954 1.00 96.31 179 GLU A N 1
ATOM 1435 C CA . GLU A 1 179 ? 46.876 6.993 -62.055 1.00 96.31 179 GLU A CA 1
ATOM 1436 C C . GLU A 1 179 ? 46.858 7.830 -63.341 1.00 96.31 179 GLU A C 1
ATOM 1438 O O . GLU A 1 179 ? 47.901 8.015 -63.971 1.00 96.31 179 GLU A O 1
ATOM 1443 N N . ILE A 1 180 ? 45.712 8.427 -63.689 1.00 96.69 180 ILE A N 1
ATOM 1444 C CA . ILE A 1 180 ? 45.605 9.343 -64.831 1.00 96.69 180 ILE A CA 1
ATOM 1445 C C . ILE A 1 180 ? 46.585 10.514 -64.683 1.00 96.69 180 ILE A C 1
ATOM 1447 O O . ILE A 1 180 ? 47.274 10.849 -65.645 1.00 96.69 180 ILE A O 1
ATOM 1451 N N . PHE A 1 181 ? 46.714 11.119 -63.499 1.00 96.56 181 PHE A N 1
ATOM 1452 C CA . PHE A 1 181 ? 47.662 12.216 -63.283 1.00 96.56 181 PHE A CA 1
ATOM 1453 C C . PHE A 1 181 ? 49.123 11.794 -63.458 1.00 96.56 181 PHE A C 1
ATOM 1455 O O . PHE A 1 181 ? 49.920 12.568 -63.999 1.00 96.56 181 PHE A O 1
ATOM 1462 N N . VAL A 1 182 ? 49.486 10.585 -63.026 1.00 96.88 182 VAL A N 1
ATOM 1463 C CA . VAL A 1 182 ? 50.823 10.026 -63.274 1.00 96.88 182 VAL A CA 1
ATOM 1464 C C . VAL A 1 182 ? 51.054 9.878 -64.777 1.00 96.88 182 VAL A C 1
ATOM 1466 O O . VAL A 1 182 ? 52.053 10.379 -65.288 1.00 96.88 182 VAL A O 1
ATOM 1469 N N . GLN A 1 183 ? 50.097 9.298 -65.500 1.00 97.06 183 GLN A N 1
ATOM 1470 C CA . GLN A 1 183 ? 50.178 9.127 -66.951 1.00 97.06 183 GLN A CA 1
ATOM 1471 C C . GLN A 1 183 ? 50.265 10.468 -67.696 1.00 97.06 183 GLN A C 1
ATOM 1473 O O . GLN A 1 183 ? 51.096 10.634 -68.584 1.00 97.06 183 GLN A O 1
ATOM 1478 N N . MET A 1 184 ? 49.480 11.474 -67.298 1.00 95.94 184 MET A N 1
ATOM 1479 C CA . MET A 1 184 ? 49.552 12.824 -67.873 1.00 95.94 184 MET A CA 1
ATOM 1480 C C . MET A 1 184 ? 50.931 13.467 -67.662 1.00 95.94 184 MET A C 1
ATOM 1482 O O . MET A 1 184 ? 51.428 14.178 -68.538 1.00 95.94 184 MET A O 1
ATOM 1486 N N 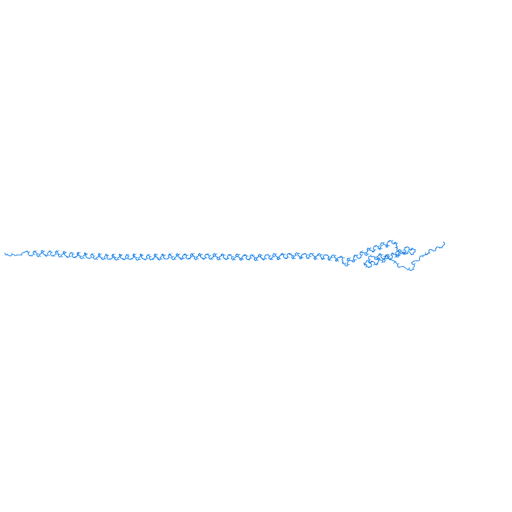. ARG A 1 185 ? 51.572 13.215 -66.513 1.00 96.25 185 ARG A N 1
ATOM 1487 C CA . ARG A 1 185 ? 52.932 13.690 -66.235 1.00 96.25 185 ARG A CA 1
ATOM 1488 C C . ARG A 1 185 ? 53.958 13.000 -67.130 1.00 96.25 185 ARG A C 1
ATOM 1490 O O . ARG A 1 185 ? 54.826 13.685 -67.665 1.00 96.25 185 ARG A O 1
ATOM 1497 N N . GLU A 1 186 ? 53.855 11.685 -67.306 1.00 96.12 186 GLU A N 1
ATOM 1498 C CA . GLU A 1 186 ? 54.736 10.933 -68.209 1.00 96.12 186 GLU A CA 1
ATOM 1499 C C . GLU A 1 186 ? 54.551 11.365 -69.666 1.00 96.12 186 GLU A C 1
ATOM 1501 O O . GLU A 1 186 ? 55.535 11.625 -70.353 1.00 96.12 186 GLU A O 1
ATOM 1506 N N . PHE A 1 187 ? 53.308 11.568 -70.108 1.00 96.56 187 PHE A N 1
ATOM 1507 C CA . PHE A 1 187 ? 53.006 12.138 -71.420 1.00 96.56 187 PHE A CA 1
ATOM 1508 C C . PHE A 1 187 ? 53.709 13.486 -71.631 1.00 96.56 187 PHE A C 1
ATOM 1510 O O . PHE A 1 187 ? 54.381 13.689 -72.639 1.00 96.56 187 PHE A O 1
ATOM 1517 N N . SER A 1 188 ? 53.597 14.395 -70.657 1.00 95.25 188 SER A N 1
ATOM 1518 C CA . SER A 1 188 ? 54.206 15.729 -70.731 1.00 95.25 188 SER A CA 1
ATOM 1519 C C . SER A 1 188 ? 55.731 15.670 -70.895 1.00 95.25 188 SER A C 1
ATOM 1521 O O . SER A 1 188 ? 56.300 16.413 -71.696 1.00 95.25 188 SER A O 1
ATOM 1523 N N . LYS A 1 189 ? 56.402 14.730 -70.213 1.00 96.38 189 LYS A N 1
ATOM 1524 C CA . LYS A 1 189 ? 57.858 14.531 -70.323 1.00 96.38 189 LYS A CA 1
ATOM 1525 C C . LYS A 1 189 ? 58.315 14.107 -71.720 1.00 96.38 189 LYS A C 1
ATOM 1527 O O . LYS A 1 189 ? 59.461 14.373 -72.072 1.00 96.38 189 LYS A O 1
ATOM 1532 N N . LEU A 1 190 ? 57.460 13.451 -72.508 1.00 94.69 190 LEU A N 1
ATOM 1533 C CA . LEU A 1 190 ? 57.825 13.001 -73.855 1.00 94.69 190 LEU A CA 1
ATOM 1534 C C . LEU A 1 190 ? 58.019 14.175 -74.822 1.00 94.69 190 LEU A C 1
ATOM 1536 O O . LEU A 1 190 ? 58.763 14.028 -75.791 1.00 94.69 190 LEU A O 1
ATOM 1540 N N . GLY A 1 191 ? 57.405 15.335 -74.556 1.00 92.25 191 GLY A N 1
ATOM 1541 C CA . GLY A 1 191 ? 57.616 16.561 -75.335 1.00 92.25 191 GLY A CA 1
ATOM 1542 C C . GLY A 1 191 ? 57.233 16.432 -76.812 1.00 92.25 191 GLY A C 1
ATOM 1543 O O . GLY A 1 191 ? 57.818 17.103 -77.659 1.00 92.25 191 GLY A O 1
ATOM 1544 N N . VAL A 1 192 ? 56.293 15.539 -77.131 1.00 90.50 192 VAL A N 1
ATOM 1545 C CA . VAL A 1 192 ? 55.815 15.289 -78.496 1.00 90.50 192 VAL A CA 1
ATOM 1546 C C . VAL A 1 192 ? 54.435 15.892 -78.707 1.00 90.50 192 VAL A C 1
ATOM 1548 O O . VAL A 1 192 ? 53.619 15.966 -77.789 1.00 90.50 192 VAL A O 1
ATOM 1551 N N . ASN A 1 193 ? 54.151 16.300 -79.940 1.00 89.69 193 ASN A N 1
ATOM 1552 C CA . ASN A 1 193 ? 52.844 16.799 -80.333 1.00 89.69 193 ASN A CA 1
ATOM 1553 C C . ASN A 1 193 ? 52.127 15.738 -81.172 1.00 89.69 193 ASN A C 1
ATOM 1555 O O . ASN A 1 193 ? 52.418 15.567 -82.352 1.00 89.69 193 ASN A O 1
ATOM 1559 N N . LEU A 1 194 ? 51.133 15.056 -80.601 1.00 89.38 194 LEU A N 1
ATOM 1560 C CA . LEU A 1 194 ? 50.409 14.004 -81.324 1.00 89.38 194 LEU A CA 1
ATOM 1561 C C . LEU A 1 194 ? 49.595 14.514 -82.527 1.00 89.38 194 LEU A C 1
ATOM 1563 O O . LEU A 1 194 ? 49.190 13.722 -83.381 1.00 89.38 194 LEU A O 1
ATOM 1567 N N . ARG A 1 195 ? 49.401 15.834 -82.654 1.00 86.44 195 ARG A N 1
ATOM 1568 C CA . ARG A 1 195 ? 48.755 16.463 -83.816 1.00 86.44 195 ARG A CA 1
ATOM 1569 C C . ARG A 1 195 ? 49.710 16.757 -84.968 1.00 86.44 195 ARG A C 1
ATOM 1571 O O . ARG A 1 195 ? 49.227 17.012 -86.069 1.00 86.44 195 ARG A O 1
ATOM 1578 N N . HIS A 1 196 ? 51.019 16.773 -84.717 1.00 83.06 196 HIS A N 1
ATOM 1579 C CA . HIS A 1 196 ? 52.030 17.094 -85.717 1.00 83.06 196 HIS A CA 1
ATOM 1580 C C . HIS A 1 196 ? 53.192 16.108 -85.634 1.00 83.06 196 HIS A C 1
ATOM 1582 O O . HIS A 1 196 ? 53.925 16.065 -84.647 1.00 83.06 196 HIS A O 1
ATOM 1588 N N . GLN A 1 197 ? 53.337 15.295 -86.671 1.00 79.31 197 GLN A N 1
ATOM 1589 C CA . GLN A 1 197 ? 54.277 14.191 -86.666 1.00 79.31 197 GLN A CA 1
ATOM 1590 C C . GLN A 1 197 ? 55.511 14.500 -87.509 1.00 79.31 197 GLN A C 1
ATOM 1592 O O . GLN A 1 197 ? 55.383 14.815 -88.689 1.00 79.31 197 GLN A O 1
ATOM 1597 N N . ASP A 1 198 ? 56.691 14.358 -86.904 1.00 83.00 198 ASP A N 1
ATOM 1598 C CA . ASP A 1 198 ? 57.971 14.345 -87.607 1.00 83.00 198 ASP A CA 1
ATOM 1599 C C . ASP A 1 198 ? 58.423 12.892 -87.793 1.00 83.00 198 ASP A C 1
ATOM 1601 O O . ASP A 1 198 ? 58.865 12.224 -86.857 1.00 83.00 198 ASP A O 1
ATOM 1605 N N . TRP A 1 199 ? 58.247 12.384 -89.010 1.00 79.12 199 TRP A N 1
ATOM 1606 C CA . TRP A 1 199 ? 58.582 11.008 -89.383 1.00 79.12 199 TRP A CA 1
ATOM 1607 C C . TRP A 1 199 ? 60.075 10.788 -89.628 1.00 79.12 199 TRP A C 1
ATOM 1609 O O . TRP A 1 199 ? 60.519 9.646 -89.759 1.00 79.12 199 TRP A O 1
ATOM 1619 N N . CYS A 1 200 ? 60.841 11.871 -89.724 1.00 83.00 200 CYS A N 1
ATOM 1620 C CA . CYS A 1 200 ? 62.243 11.827 -90.114 1.00 83.00 200 CYS A CA 1
ATOM 1621 C C . CYS A 1 200 ? 63.163 11.809 -88.897 1.00 83.00 200 CYS A C 1
ATOM 1623 O O . CYS A 1 200 ? 64.247 11.224 -88.959 1.00 83.00 200 CYS A O 1
ATOM 1625 N N . ASP A 1 201 ? 62.689 12.318 -87.760 1.00 87.62 201 ASP A N 1
ATOM 1626 C CA . ASP A 1 201 ? 63.291 12.053 -86.462 1.00 87.62 201 ASP A CA 1
ATOM 1627 C C . ASP A 1 201 ? 62.795 10.706 -85.895 1.00 87.62 201 ASP A C 1
ATOM 1629 O O . ASP A 1 201 ? 61.664 10.538 -85.422 1.00 87.62 201 ASP A O 1
ATOM 1633 N N . LYS A 1 202 ? 63.685 9.707 -85.927 1.00 86.94 202 LYS A N 1
ATOM 1634 C CA . LYS A 1 202 ? 63.432 8.369 -85.374 1.00 86.94 202 LYS A CA 1
ATOM 1635 C C . LYS A 1 202 ? 63.209 8.389 -83.856 1.00 86.94 202 LYS A C 1
ATOM 1637 O O . LYS A 1 202 ? 62.433 7.572 -83.357 1.00 86.94 202 LYS A O 1
ATOM 1642 N N . ASP A 1 203 ? 63.871 9.285 -83.121 1.00 89.50 203 ASP A N 1
ATOM 1643 C CA . ASP A 1 203 ? 63.679 9.429 -81.675 1.00 89.50 203 ASP A CA 1
ATOM 1644 C C . ASP A 1 203 ? 62.326 10.077 -81.363 1.00 89.50 203 ASP A C 1
ATOM 1646 O O . ASP A 1 203 ? 61.579 9.562 -80.524 1.00 89.50 203 ASP A O 1
ATOM 1650 N N . TYR A 1 204 ? 61.969 11.135 -82.097 1.00 90.31 204 TYR A N 1
ATOM 1651 C CA . TYR A 1 204 ? 60.635 11.735 -82.028 1.00 90.31 204 TYR A CA 1
ATOM 1652 C C . TYR A 1 204 ? 59.550 10.704 -82.333 1.00 90.31 204 TYR A C 1
ATOM 1654 O O . TYR A 1 204 ? 58.607 10.564 -81.562 1.00 90.31 204 TYR A O 1
ATOM 1662 N N . THR A 1 205 ? 59.709 9.922 -83.405 1.00 87.75 205 THR A N 1
ATOM 1663 C CA . THR A 1 205 ? 58.751 8.878 -83.803 1.00 87.75 205 THR A CA 1
ATOM 1664 C C . THR A 1 205 ? 58.552 7.835 -82.698 1.00 87.75 205 THR A C 1
ATOM 1666 O O . THR A 1 205 ? 57.425 7.425 -82.418 1.00 87.75 205 THR A O 1
ATOM 1669 N N . ARG A 1 206 ? 59.622 7.427 -82.006 1.00 91.50 206 ARG A N 1
ATOM 1670 C CA . ARG A 1 206 ? 59.518 6.516 -80.856 1.00 91.50 206 ARG A CA 1
ATOM 1671 C C . ARG A 1 206 ? 58.738 7.147 -79.699 1.00 91.50 206 ARG A C 1
ATOM 1673 O O . ARG A 1 206 ? 57.826 6.510 -79.171 1.00 91.50 206 ARG A O 1
ATOM 1680 N N . ARG A 1 207 ? 59.072 8.385 -79.315 1.00 93.81 207 ARG A N 1
ATOM 1681 C CA . ARG A 1 207 ? 58.361 9.121 -78.253 1.00 93.81 207 ARG A CA 1
ATOM 1682 C C . ARG A 1 207 ? 56.902 9.402 -78.630 1.00 93.81 207 ARG A C 1
ATOM 1684 O O . ARG A 1 207 ? 56.037 9.360 -77.763 1.00 93.81 207 ARG A O 1
ATOM 1691 N N . TYR A 1 208 ? 56.616 9.611 -79.914 1.00 92.62 208 TYR A N 1
ATOM 1692 C CA . TYR A 1 208 ? 55.274 9.799 -80.466 1.00 92.62 208 TYR A CA 1
ATOM 1693 C C . TYR A 1 208 ? 54.391 8.575 -80.204 1.00 92.62 208 TYR A C 1
ATOM 1695 O O . TYR A 1 208 ? 53.334 8.702 -79.593 1.00 92.62 208 TYR A O 1
ATOM 1703 N N . TYR A 1 209 ? 54.842 7.373 -80.572 1.00 91.38 209 TYR A N 1
ATOM 1704 C CA . TYR A 1 209 ? 54.063 6.155 -80.318 1.00 91.38 209 TYR A CA 1
ATOM 1705 C C . TYR A 1 209 ? 53.902 5.848 -78.822 1.00 91.38 209 TYR A C 1
ATOM 1707 O O . TYR A 1 209 ? 52.850 5.372 -78.397 1.00 91.38 209 TYR A O 1
ATOM 1715 N N . GLN A 1 210 ? 54.908 6.160 -77.998 1.00 94.69 210 GLN A N 1
ATOM 1716 C CA . GLN A 1 210 ? 54.783 6.056 -76.538 1.00 94.69 210 GLN A CA 1
ATOM 1717 C C . GLN A 1 210 ? 53.708 7.005 -75.996 1.00 94.69 210 GLN A C 1
ATOM 1719 O O . GLN A 1 210 ? 52.869 6.597 -75.195 1.00 94.69 210 GLN A O 1
ATOM 1724 N N . ALA A 1 211 ? 53.697 8.251 -76.466 1.00 94.75 211 ALA A N 1
ATOM 1725 C CA . ALA A 1 211 ? 52.710 9.243 -76.070 1.00 94.75 211 ALA A CA 1
ATOM 1726 C C . ALA A 1 211 ? 51.291 8.840 -76.499 1.00 94.75 211 ALA A C 1
ATOM 1728 O O . ALA A 1 211 ? 50.351 9.015 -75.725 1.00 94.75 211 ALA A O 1
ATOM 1729 N N . GLU A 1 212 ? 51.132 8.254 -77.689 1.00 93.69 212 GLU A N 1
ATOM 1730 C CA . GLU A 1 212 ? 49.850 7.717 -78.160 1.00 93.69 212 GLU A CA 1
ATOM 1731 C C . GLU A 1 212 ? 49.342 6.596 -77.240 1.00 93.69 212 GLU A C 1
ATOM 1733 O O . GLU A 1 212 ? 48.185 6.622 -76.812 1.00 93.69 212 GLU A O 1
ATOM 1738 N N . GLY A 1 213 ? 50.224 5.665 -76.861 1.00 95.00 213 GLY A N 1
ATOM 1739 C CA . GLY A 1 213 ? 49.910 4.607 -75.900 1.00 95.00 213 GLY A CA 1
ATOM 1740 C C . GLY A 1 213 ? 49.461 5.150 -74.540 1.00 95.00 213 GLY A C 1
ATOM 1741 O O . GLY A 1 213 ? 48.457 4.689 -73.996 1.00 95.00 213 GLY A O 1
ATOM 1742 N N . ILE A 1 214 ? 50.139 6.180 -74.024 1.00 96.62 214 ILE A N 1
ATOM 1743 C CA . ILE A 1 214 ? 49.778 6.825 -72.752 1.00 96.62 214 ILE A CA 1
ATOM 1744 C C . ILE A 1 214 ? 48.399 7.496 -72.839 1.00 96.62 214 ILE A C 1
ATOM 1746 O O . ILE A 1 214 ? 47.574 7.331 -71.939 1.00 96.62 214 ILE A O 1
ATOM 1750 N N . VAL A 1 215 ? 48.096 8.220 -73.923 1.00 95.75 215 VAL A N 1
ATOM 1751 C CA . VAL A 1 215 ? 46.776 8.856 -74.108 1.00 95.75 215 VAL A CA 1
ATOM 1752 C C . VAL A 1 215 ? 45.663 7.809 -74.219 1.00 95.75 215 VAL A C 1
ATOM 1754 O O . VAL A 1 215 ? 44.588 7.989 -73.638 1.00 95.75 215 VAL A O 1
ATOM 1757 N N . ALA A 1 216 ? 45.918 6.690 -74.902 1.00 94.94 216 ALA A N 1
ATOM 1758 C CA . ALA A 1 216 ? 44.986 5.568 -74.960 1.00 94.94 216 ALA A CA 1
ATOM 1759 C C . ALA A 1 216 ? 44.753 4.940 -73.573 1.00 94.94 216 ALA A C 1
ATOM 1761 O O . ALA A 1 216 ? 43.603 4.682 -73.207 1.00 94.94 216 ALA A O 1
ATOM 1762 N N . GLN A 1 217 ? 45.813 4.766 -72.775 1.00 96.12 217 GLN A N 1
ATOM 1763 C CA . GLN A 1 217 ? 45.720 4.264 -71.402 1.00 96.12 217 GLN A CA 1
ATOM 1764 C C . GLN A 1 217 ? 44.900 5.206 -70.510 1.00 96.12 217 GLN A C 1
ATOM 1766 O O . GLN A 1 217 ? 43.990 4.747 -69.822 1.00 96.12 217 GLN A O 1
ATOM 1771 N N . ILE A 1 218 ? 45.138 6.520 -70.586 1.00 95.94 218 ILE A N 1
ATOM 1772 C CA . ILE A 1 218 ? 44.354 7.534 -69.862 1.00 95.94 218 ILE A CA 1
ATOM 1773 C C . ILE A 1 218 ? 42.866 7.432 -70.213 1.00 95.94 218 ILE A C 1
ATOM 1775 O O . ILE A 1 218 ? 42.021 7.391 -69.319 1.00 95.94 218 ILE A O 1
ATOM 1779 N N . ASN A 1 219 ? 42.528 7.355 -71.503 1.00 96.00 219 ASN A N 1
ATOM 1780 C CA . ASN A 1 219 ? 41.139 7.227 -71.948 1.00 96.00 219 ASN A CA 1
ATOM 1781 C C . ASN A 1 219 ? 40.502 5.909 -71.470 1.00 96.00 219 ASN A C 1
ATOM 1783 O O . ASN A 1 219 ? 39.339 5.897 -71.070 1.00 96.00 219 ASN A O 1
ATOM 1787 N N . SER A 1 220 ? 41.257 4.808 -71.473 1.00 96.75 220 SER A N 1
ATOM 1788 C CA . SER A 1 220 ? 40.790 3.510 -70.975 1.00 96.75 220 SER A CA 1
ATOM 1789 C C . SER A 1 220 ? 40.480 3.552 -69.476 1.00 96.75 220 SER A C 1
ATOM 1791 O O . SER A 1 220 ? 39.381 3.174 -69.072 1.00 96.75 220 SER A O 1
ATOM 1793 N N . ILE A 1 221 ? 41.404 4.074 -68.659 1.00 95.50 221 ILE A N 1
ATOM 1794 C CA . ILE A 1 221 ? 41.214 4.227 -67.207 1.00 95.50 221 ILE A CA 1
ATOM 1795 C C . ILE A 1 221 ? 40.020 5.147 -66.927 1.00 95.50 221 ILE A C 1
ATOM 1797 O O . ILE A 1 221 ? 39.162 4.822 -66.103 1.00 95.50 221 ILE A O 1
ATOM 1801 N N . ALA A 1 222 ? 39.912 6.261 -67.658 1.00 95.88 222 ALA A N 1
ATOM 1802 C CA . ALA A 1 222 ? 38.813 7.204 -67.498 1.00 95.88 222 ALA A CA 1
ATOM 1803 C C . ALA A 1 222 ? 37.449 6.596 -67.871 1.00 95.88 222 ALA A C 1
ATOM 1805 O O . ALA A 1 222 ? 36.440 6.919 -67.249 1.00 95.88 222 ALA A O 1
ATOM 1806 N N . ARG A 1 223 ? 37.379 5.708 -68.867 1.00 94.31 223 ARG A N 1
ATOM 1807 C CA . ARG A 1 223 ? 36.140 4.994 -69.228 1.00 94.31 223 ARG A CA 1
ATOM 1808 C C . ARG A 1 223 ? 35.758 3.942 -68.204 1.00 94.31 223 ARG A C 1
ATOM 1810 O O . ARG A 1 223 ? 34.608 3.927 -67.778 1.00 94.31 223 ARG A O 1
ATOM 1817 N N . ALA A 1 224 ? 36.717 3.122 -67.783 1.00 94.00 224 ALA A N 1
ATOM 1818 C CA . ALA A 1 224 ? 36.486 2.052 -66.818 1.00 94.00 224 ALA A CA 1
ATOM 1819 C C . ALA A 1 224 ? 35.968 2.566 -65.463 1.00 94.00 224 ALA A C 1
ATOM 1821 O O . ALA A 1 224 ? 35.265 1.841 -64.770 1.00 94.00 224 ALA A O 1
ATOM 1822 N N . ASN A 1 225 ? 36.274 3.820 -65.116 1.00 95.38 225 ASN A N 1
ATOM 1823 C CA . ASN A 1 225 ? 35.917 4.423 -63.831 1.00 95.38 225 ASN A CA 1
ATOM 1824 C C . ASN A 1 225 ? 34.892 5.570 -63.944 1.00 95.38 225 ASN A C 1
ATOM 1826 O O . ASN A 1 225 ? 34.737 6.341 -63.005 1.00 95.38 225 ASN A O 1
ATOM 1830 N N . GLY A 1 226 ? 34.214 5.745 -65.088 1.00 92.75 226 GLY A N 1
ATOM 1831 C CA . GLY A 1 226 ? 33.188 6.793 -65.249 1.00 92.75 226 GLY A CA 1
ATOM 1832 C C . GLY A 1 226 ? 33.718 8.239 -65.303 1.00 92.75 226 GLY A C 1
ATOM 1833 O O . GLY A 1 226 ? 32.947 9.193 -65.315 1.00 92.75 226 GLY A O 1
ATOM 1834 N N . LEU A 1 227 ? 35.033 8.428 -65.414 1.00 96.00 227 LEU A N 1
ATOM 1835 C CA . LEU A 1 227 ? 35.725 9.725 -65.454 1.00 96.00 227 LEU A CA 1
ATOM 1836 C C . LEU A 1 227 ? 35.884 10.296 -66.876 1.00 96.00 227 LEU A C 1
ATOM 1838 O O . LEU A 1 227 ? 36.578 11.293 -67.086 1.00 96.00 227 LEU A O 1
ATOM 1842 N N . SER A 1 228 ? 35.250 9.680 -67.876 1.00 93.75 228 SER A N 1
ATOM 1843 C CA . SER A 1 228 ? 35.419 10.038 -69.294 1.00 93.75 228 SER A CA 1
ATOM 1844 C C . SER A 1 228 ? 35.118 11.503 -69.578 1.00 93.75 228 SER A C 1
ATOM 1846 O O . SER A 1 228 ? 35.883 12.161 -70.275 1.00 93.75 228 SER A O 1
ATOM 1848 N N . ASN A 1 229 ? 34.040 12.038 -69.000 1.00 94.06 229 ASN A N 1
ATOM 1849 C CA . ASN A 1 229 ? 33.658 13.435 -69.202 1.00 94.06 229 ASN A CA 1
ATOM 1850 C C . ASN A 1 229 ? 34.721 14.391 -68.647 1.00 94.06 229 ASN A C 1
ATOM 1852 O O . ASN A 1 229 ? 35.086 15.351 -69.325 1.00 94.06 229 ASN A O 1
ATOM 1856 N N . LYS A 1 230 ? 35.273 14.081 -67.465 1.00 95.88 230 LYS A N 1
ATOM 1857 C CA . LYS A 1 230 ? 36.282 14.897 -66.774 1.00 95.88 230 LYS A CA 1
ATOM 1858 C C . LYS A 1 230 ? 37.577 15.019 -67.580 1.00 95.88 230 LYS A C 1
ATOM 1860 O O . LYS A 1 230 ? 38.130 16.109 -67.683 1.00 95.88 230 LYS A O 1
ATOM 1865 N N . TYR A 1 231 ? 38.030 13.924 -68.192 1.00 96.38 231 TYR A N 1
ATOM 1866 C CA . TYR A 1 231 ? 39.298 13.883 -68.937 1.00 96.38 231 TYR A CA 1
ATOM 1867 C C . TYR A 1 231 ? 39.138 13.956 -70.463 1.00 96.38 231 TYR A C 1
ATOM 1869 O O . TYR A 1 231 ? 40.135 13.937 -71.188 1.00 96.38 231 TYR A O 1
ATOM 1877 N N . SER A 1 232 ? 37.908 14.103 -70.963 1.00 94.31 232 SER A N 1
ATOM 1878 C CA . SER A 1 232 ? 37.593 14.167 -72.398 1.00 94.31 232 SER A CA 1
ATOM 1879 C C . SER A 1 232 ? 38.404 15.234 -73.135 1.00 94.31 232 SER A C 1
ATOM 1881 O O . SER A 1 232 ? 39.000 14.945 -74.171 1.00 94.31 232 SER A O 1
ATOM 1883 N N . SER A 1 233 ? 38.504 16.441 -72.574 1.00 94.31 233 SER A N 1
ATOM 1884 C CA . SER A 1 233 ? 39.268 17.549 -73.155 1.00 94.31 233 SER A CA 1
ATOM 1885 C C . SER A 1 233 ? 40.744 17.207 -73.334 1.00 94.31 233 SER A C 1
ATOM 1887 O O . SER A 1 233 ? 41.302 17.476 -74.396 1.00 94.31 233 SER A O 1
ATOM 1889 N N . PHE A 1 234 ? 41.372 16.578 -72.335 1.00 94.94 234 PHE A N 1
ATOM 1890 C CA . PHE A 1 234 ? 42.774 16.175 -72.428 1.00 94.94 234 PHE A CA 1
ATOM 1891 C C . PHE A 1 234 ? 42.972 15.123 -73.524 1.00 94.94 234 PHE A C 1
ATOM 1893 O O . PHE A 1 234 ? 43.858 15.275 -74.364 1.00 94.94 234 PHE A O 1
ATOM 1900 N N . VAL A 1 235 ? 42.117 14.096 -73.556 1.00 94.19 235 VAL A N 1
ATOM 1901 C CA . VAL A 1 235 ? 42.187 13.026 -74.561 1.00 94.19 235 VAL A CA 1
ATOM 1902 C C . VAL A 1 235 ? 41.987 13.595 -75.966 1.00 94.19 235 VAL A C 1
ATOM 1904 O O . VAL A 1 235 ? 42.805 13.348 -76.843 1.00 94.19 235 VAL A O 1
ATOM 1907 N N . LEU A 1 236 ? 40.961 14.418 -76.192 1.00 92.06 236 LEU A N 1
ATOM 1908 C CA . LEU A 1 236 ? 40.678 15.017 -77.503 1.00 92.06 236 LEU A CA 1
ATOM 1909 C C . LEU A 1 236 ? 41.774 15.985 -77.967 1.00 92.06 236 LEU A C 1
ATOM 1911 O O . LEU A 1 236 ? 42.049 16.102 -79.164 1.00 92.06 236 LEU A O 1
ATOM 1915 N N . GLN A 1 237 ? 42.409 16.701 -77.039 1.00 91.50 237 GLN A N 1
ATOM 1916 C CA . GLN A 1 237 ? 43.507 17.602 -77.378 1.00 91.50 237 GLN A CA 1
ATOM 1917 C C . GLN A 1 237 ? 44.771 16.844 -77.778 1.00 91.50 237 GLN A C 1
ATOM 1919 O O . GLN A 1 237 ? 45.458 17.277 -78.704 1.00 91.50 237 GLN A O 1
ATOM 1924 N N . ASN A 1 238 ? 45.017 15.698 -77.147 1.00 90.88 238 ASN A N 1
ATOM 1925 C CA . ASN A 1 238 ? 46.245 14.930 -77.298 1.00 90.88 238 ASN A CA 1
ATOM 1926 C C . ASN A 1 238 ? 46.068 13.635 -78.102 1.00 90.88 238 ASN A C 1
ATOM 1928 O O . ASN A 1 238 ? 46.990 12.845 -78.160 1.00 90.88 238 ASN A O 1
ATOM 1932 N N . THR A 1 239 ? 44.933 13.378 -78.750 1.00 88.81 239 THR A N 1
ATOM 1933 C CA . THR A 1 239 ? 44.807 12.225 -79.662 1.00 88.81 239 THR A CA 1
ATOM 1934 C C . THR A 1 239 ? 45.285 12.604 -81.063 1.00 88.81 239 THR A C 1
ATOM 1936 O O . THR A 1 239 ? 45.114 13.746 -81.504 1.00 88.81 239 THR A O 1
ATOM 1939 N N . ARG A 1 240 ? 45.870 11.639 -81.783 1.00 80.94 240 ARG A N 1
ATOM 1940 C CA . ARG A 1 240 ? 46.251 11.794 -83.189 1.00 80.94 240 ARG A CA 1
ATOM 1941 C C . ARG A 1 240 ? 45.055 12.248 -84.024 1.00 80.94 240 ARG A C 1
ATOM 1943 O O . ARG A 1 240 ? 43.967 11.676 -83.951 1.00 80.94 240 ARG A O 1
ATOM 1950 N N . ARG A 1 241 ? 45.269 13.251 -84.874 1.00 74.94 241 ARG A N 1
ATOM 1951 C CA . ARG A 1 241 ? 44.302 13.605 -85.914 1.00 74.94 241 ARG A CA 1
ATOM 1952 C C . ARG A 1 241 ? 44.586 12.731 -87.131 1.00 74.94 241 ARG A C 1
ATOM 1954 O O . ARG A 1 241 ? 45.724 12.662 -87.589 1.00 74.94 241 ARG A O 1
ATOM 1961 N N . ILE A 1 242 ? 43.572 12.021 -87.613 1.00 62.62 242 ILE A N 1
ATOM 1962 C CA . ILE A 1 242 ? 43.690 11.219 -88.832 1.00 62.62 242 ILE A CA 1
ATOM 1963 C C . ILE A 1 242 ? 43.816 12.203 -90.001 1.00 62.62 242 ILE A C 1
ATOM 1965 O O . ILE A 1 242 ? 42.872 12.939 -90.285 1.00 62.62 242 ILE A O 1
ATOM 1969 N N . TYR A 1 243 ? 44.983 12.239 -90.641 1.00 56.91 243 TYR A N 1
ATOM 1970 C CA . TYR A 1 243 ? 45.231 12.978 -91.879 1.00 56.91 243 TYR A CA 1
ATOM 1971 C C . TYR A 1 243 ? 45.578 12.002 -93.015 1.00 56.91 243 TYR A C 1
ATOM 1973 O O . TYR A 1 243 ? 45.997 10.869 -92.770 1.00 56.91 243 TYR A O 1
ATOM 1981 N N . ASN A 1 244 ? 45.313 12.432 -94.253 1.00 53.03 244 ASN A N 1
ATOM 1982 C CA . ASN A 1 244 ? 45.366 11.621 -95.473 1.00 53.03 244 ASN A CA 1
ATOM 1983 C C . ASN A 1 244 ? 46.794 11.179 -95.862 1.00 53.03 244 ASN A C 1
ATOM 1985 O O . ASN A 1 244 ? 47.787 11.725 -95.395 1.00 53.03 244 ASN A O 1
ATOM 1989 N N . SER A 1 245 ? 46.865 10.176 -96.748 1.00 51.78 245 SER A N 1
ATOM 1990 C CA . SER A 1 245 ? 47.994 9.269 -97.040 1.00 51.78 245 SER A CA 1
ATOM 1991 C C . SER A 1 245 ? 49.300 9.861 -97.617 1.00 51.78 245 SER A C 1
ATOM 1993 O O . SER A 1 245 ? 50.039 9.133 -98.279 1.00 51.78 245 SER A O 1
ATOM 1995 N N . SER A 1 246 ? 49.601 11.144 -97.411 1.00 55.00 246 SER A N 1
ATOM 1996 C CA . SER A 1 246 ? 50.861 11.781 -97.837 1.00 55.00 246 SER A CA 1
ATOM 1997 C C . SER A 1 246 ? 51.802 12.163 -96.685 1.00 55.00 246 SER A C 1
ATOM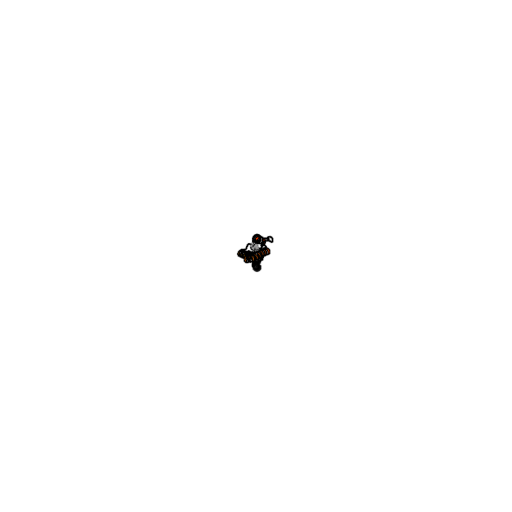 1999 O O . SER A 1 246 ? 52.938 12.560 -96.939 1.00 55.00 246 SER A O 1
ATOM 2001 N N . ASP A 1 247 ? 51.368 12.026 -95.430 1.00 57.34 247 ASP A N 1
ATOM 2002 C CA . ASP A 1 247 ? 52.177 12.356 -94.252 1.00 57.34 247 ASP A CA 1
ATOM 2003 C C . ASP A 1 247 ? 53.171 11.221 -93.955 1.00 57.34 247 ASP A C 1
ATOM 2005 O O . ASP A 1 247 ? 52.785 10.176 -93.433 1.00 57.34 247 ASP A O 1
ATOM 2009 N N . GLY A 1 248 ? 54.450 11.404 -94.300 1.00 58.34 248 GLY A N 1
ATOM 2010 C CA . GLY A 1 248 ? 55.505 10.426 -93.982 1.00 58.34 248 GLY A CA 1
ATOM 2011 C C . GLY A 1 248 ? 56.635 10.279 -94.992 1.00 58.34 248 GLY A C 1
ATOM 2012 O O . GLY A 1 248 ? 57.560 9.504 -94.754 1.00 58.34 248 GLY A O 1
ATOM 2013 N N . VAL A 1 249 ? 56.608 11.007 -96.110 1.00 61.09 249 VAL A N 1
ATOM 2014 C CA . VAL A 1 249 ? 57.725 10.969 -97.059 1.00 61.09 249 VAL A CA 1
ATOM 2015 C C . VAL A 1 249 ? 58.854 11.849 -96.531 1.00 61.09 249 VAL A C 1
ATOM 2017 O O . VAL A 1 249 ? 58.883 13.053 -96.774 1.00 61.09 249 VAL A O 1
ATOM 2020 N N . CYS A 1 250 ? 59.802 11.240 -95.820 1.00 64.19 250 CYS A N 1
ATOM 2021 C CA . CYS A 1 250 ? 61.100 11.861 -95.598 1.00 64.19 250 CYS A CA 1
ATOM 2022 C C . CYS A 1 250 ? 61.750 12.057 -96.956 1.00 64.19 250 CYS A C 1
ATOM 2024 O O . CYS A 1 250 ? 62.147 11.088 -97.606 1.00 64.19 250 CYS A O 1
ATOM 2026 N N . GLN A 1 251 ? 61.806 13.305 -97.417 1.00 59.53 251 GLN A N 1
ATOM 2027 C CA . GLN A 1 251 ? 62.603 13.635 -98.583 1.00 59.53 251 GLN A CA 1
ATOM 2028 C C . GLN A 1 251 ? 64.041 13.291 -98.217 1.00 59.53 251 GLN A C 1
ATOM 2030 O O . GLN A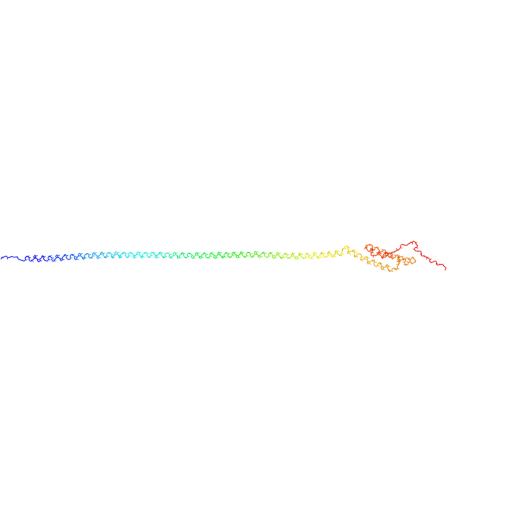 1 251 ? 64.667 13.974 -97.413 1.00 59.53 251 GLN A O 1
ATOM 2035 N N . SER A 1 252 ? 64.538 12.173 -98.746 1.00 53.22 252 SER A N 1
ATOM 2036 C CA . SER A 1 252 ? 65.957 11.867 -98.713 1.00 53.22 252 SER A CA 1
ATOM 2037 C C . SER A 1 252 ? 66.655 13.071 -99.327 1.00 53.22 252 SER A C 1
ATOM 2039 O O . SER A 1 252 ? 66.461 13.326 -100.521 1.00 53.22 252 SER A O 1
ATOM 2041 N N . GLU A 1 253 ? 67.415 13.820 -98.530 1.00 49.91 253 GLU A N 1
ATOM 2042 C CA . GLU A 1 253 ? 68.389 14.760 -99.060 1.00 49.91 253 GLU A CA 1
ATOM 2043 C C . GLU A 1 253 ? 69.234 13.977 -100.063 1.00 49.91 253 GLU A C 1
ATOM 2045 O O . GLU A 1 253 ? 70.046 13.117 -99.714 1.00 49.91 253 GLU A O 1
ATOM 2050 N N . LYS A 1 254 ? 68.971 14.218 -101.348 1.00 43.50 254 LYS A N 1
ATOM 2051 C CA . LYS A 1 254 ? 69.899 13.871 -102.405 1.00 43.50 254 LYS A CA 1
ATOM 2052 C C . LYS A 1 254 ? 71.131 14.718 -102.134 1.00 43.50 254 LYS A C 1
ATOM 2054 O O . LYS A 1 254 ? 71.185 15.878 -102.525 1.00 43.50 254 LYS A O 1
ATOM 2059 N N . SER A 1 255 ? 72.120 14.122 -101.482 1.00 50.91 255 SER A N 1
ATOM 2060 C 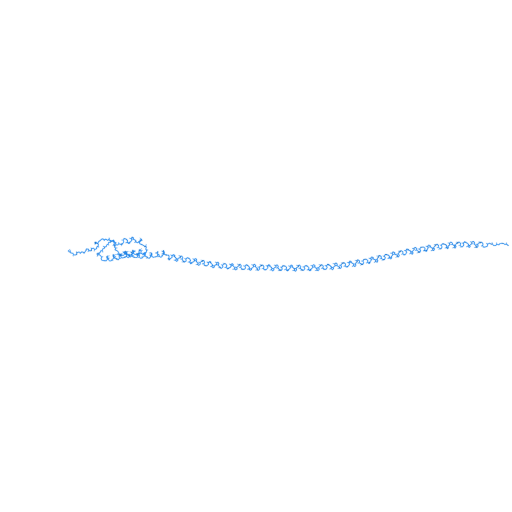CA . SER A 1 255 ? 73.510 14.525 -101.624 1.00 50.91 255 SER A CA 1
ATOM 2061 C C . SER A 1 255 ? 73.896 14.334 -103.096 1.00 50.91 255 SER A C 1
ATOM 2063 O O . SER A 1 255 ? 74.342 13.258 -103.497 1.00 50.91 255 SER A O 1
ATOM 2065 N N . GLN A 1 256 ? 73.641 15.336 -103.931 1.00 42.78 256 GLN A N 1
ATOM 2066 C CA . GLN A 1 256 ? 74.150 15.404 -105.297 1.00 42.78 256 GLN A CA 1
ATOM 2067 C C . GLN A 1 256 ? 74.428 16.864 -105.655 1.00 42.78 256 GLN A C 1
ATOM 2069 O O . GLN A 1 256 ? 73.483 17.623 -105.859 1.00 42.78 256 GLN A O 1
ATOM 2074 N N . GLY A 1 257 ? 75.717 17.195 -105.793 1.00 42.41 257 GLY A N 1
ATOM 2075 C CA . GLY A 1 257 ? 76.209 18.394 -106.481 1.00 42.41 257 GLY A CA 1
ATOM 2076 C C . GLY A 1 257 ? 76.761 19.463 -105.566 1.00 42.41 257 GLY A C 1
ATOM 2077 O O . GLY A 1 257 ? 75.984 20.382 -105.244 1.00 42.41 257 GLY A O 1
#

Sequence (257 aa):
MAASTPLKYLIAVLFVVLSLCGTALVYVNDQYNDLLAKQDFINKERDKLHELQIDFEKQNADSKVAFTQKKQELEKLQQHLKLEREKLESEKKAYESDIKQTLQESLAVKELQLRAQQAANDEKTIKLEEALAEVQDKKSELKREIDSYNEKALAFQSLYAEYSAVAIEAKAQAVAEQEIFVQMREFSKLGVNLRHQDWCDKDYTRRYYQAEGIVAQINSIARANGLSNKYSSFVLQNTRRIYNSSDGVCQSEKSQG

Radius of gyration: 93.24 Å; chains: 1; bounding box: 182×31×266 Å

Foldseek 3Di:
DDDDDPPVVVVVVVVVVVVVVVVVVVVVVVVVVVVVVVVVVVVVVVVVVVVVVVVVVVVVVVVVVVVVVVVVVVVVVVVVVVVVVVVVVVVVVVVVVVVVVVVVVVVVVVVVVVVVVVVVVVVVVVVVVVVVVVVVVVVVVVVVVVVVVVVVVVVVVVVCVCPPPVNVLVVLLVVLVVVLVVLVVVLVVLVAQLADDDQPPPSNVVSNVVSQVSLVVSCVSCVVSVNCVVCVVVSVRRHHDDDDDPPHDPPPPPPDD